Protein AF-A0A2M9CZV0-F1 (afdb_monomer_lite)

Radius of gyration: 29.6 Å; chains: 1; bounding box: 94×67×72 Å

Structure (mmCIF, N/CA/C/O backbone):
data_AF-A0A2M9CZV0-F1
#
_entry.id   AF-A0A2M9CZV0-F1
#
loop_
_atom_site.group_PDB
_atom_site.id
_atom_site.type_symbol
_atom_site.label_atom_id
_atom_site.label_alt_id
_atom_site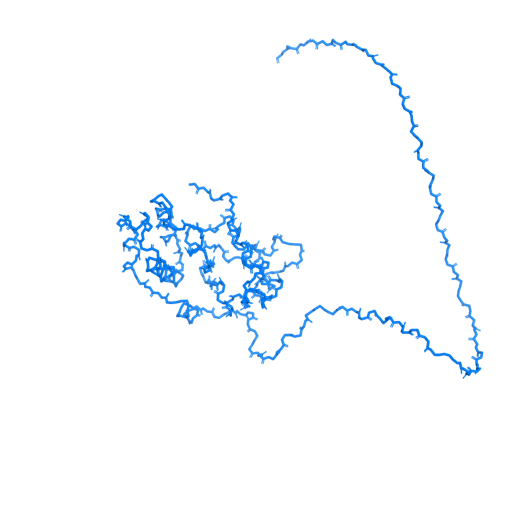.label_comp_id
_atom_site.label_asym_id
_atom_site.label_entity_id
_atom_site.label_seq_id
_atom_site.pdbx_PDB_ins_code
_atom_site.Cartn_x
_atom_site.Cartn_y
_atom_site.Cartn_z
_atom_site.occupancy
_atom_site.B_iso_or_equiv
_atom_site.auth_seq_id
_atom_site.auth_comp_id
_atom_site.auth_asym_id
_atom_site.auth_atom_id
_atom_site.pdbx_PDB_model_num
ATOM 1 N N . MET A 1 1 ? -18.084 5.944 0.132 1.00 51.25 1 MET A N 1
ATOM 2 C CA . MET A 1 1 ? -17.332 7.139 -0.294 1.00 51.25 1 MET A CA 1
ATOM 3 C C . MET A 1 1 ? -16.121 6.666 -1.063 1.00 51.25 1 MET A C 1
ATOM 5 O O . MET A 1 1 ? -15.389 5.842 -0.527 1.00 51.25 1 MET A O 1
ATOM 9 N N . ALA A 1 2 ? -15.974 7.113 -2.308 1.00 61.25 2 ALA A N 1
ATOM 10 C CA . ALA A 1 2 ? -14.747 6.910 -3.065 1.00 61.25 2 ALA A CA 1
ATOM 11 C C . ALA A 1 2 ? -13.692 7.908 -2.562 1.00 61.25 2 ALA A C 1
ATOM 13 O O . ALA A 1 2 ? -14.031 9.030 -2.184 1.00 61.25 2 ALA A O 1
ATOM 14 N N . ARG A 1 3 ? -12.438 7.469 -2.481 1.00 77.00 3 ARG A N 1
ATOM 15 C CA . ARG A 1 3 ? -11.281 8.318 -2.183 1.00 77.00 3 ARG A CA 1
ATOM 16 C C . ARG A 1 3 ? -11.008 9.177 -3.421 1.00 77.00 3 ARG A C 1
ATOM 18 O O . ARG A 1 3 ? -10.841 8.618 -4.494 1.00 77.00 3 ARG A O 1
ATOM 25 N N . ASP A 1 4 ? -10.990 10.498 -3.260 1.00 84.81 4 ASP A N 1
ATOM 26 C CA . ASP A 1 4 ? -10.810 11.453 -4.372 1.00 84.81 4 ASP A CA 1
ATOM 27 C C . ASP A 1 4 ? -9.356 11.939 -4.520 1.00 84.81 4 ASP A C 1
ATOM 29 O O . ASP A 1 4 ? -8.915 12.330 -5.591 1.00 84.81 4 ASP A O 1
ATOM 33 N N . HIS A 1 5 ? -8.572 11.879 -3.441 1.00 87.06 5 HIS A N 1
ATOM 34 C CA . HIS A 1 5 ? -7.161 12.260 -3.445 1.00 87.06 5 HIS A CA 1
ATOM 35 C C . HIS A 1 5 ? -6.317 11.280 -2.634 1.00 87.06 5 HIS A C 1
ATOM 37 O O . HIS A 1 5 ? -6.789 10.663 -1.674 1.00 87.06 5 HIS A O 1
ATOM 43 N N . ALA A 1 6 ? -5.040 11.184 -2.997 1.00 87.69 6 ALA A N 1
ATOM 44 C CA . ALA A 1 6 ? -4.034 10.499 -2.204 1.00 87.69 6 ALA A CA 1
ATOM 45 C C . ALA A 1 6 ? -3.334 11.459 -1.243 1.00 87.69 6 ALA A C 1
ATOM 47 O O . ALA A 1 6 ? -3.057 12.609 -1.581 1.00 87.69 6 ALA A O 1
ATOM 48 N N . ARG A 1 7 ? -3.027 10.980 -0.035 1.00 87.56 7 ARG A N 1
ATOM 49 C CA . ARG A 1 7 ? -2.207 11.720 0.926 1.00 87.56 7 ARG A CA 1
ATOM 50 C C . ARG A 1 7 ? -0.746 11.355 0.722 1.00 87.56 7 ARG A C 1
ATOM 52 O O . ARG A 1 7 ? -0.333 10.253 1.065 1.00 87.56 7 ARG A O 1
ATOM 59 N N . ILE A 1 8 ? 0.026 12.297 0.195 1.00 88.94 8 ILE A N 1
ATOM 60 C CA . ILE A 1 8 ? 1.482 12.183 0.088 1.00 88.94 8 ILE A CA 1
ATOM 61 C C . ILE A 1 8 ? 2.082 13.031 1.202 1.00 88.94 8 ILE A C 1
ATOM 63 O O . ILE A 1 8 ? 1.746 14.208 1.345 1.00 88.94 8 ILE A O 1
ATOM 67 N N . ARG A 1 9 ? 2.930 12.425 2.032 1.00 88.19 9 ARG A N 1
ATOM 68 C CA . ARG A 1 9 ? 3.612 13.163 3.093 1.00 88.19 9 ARG A CA 1
ATOM 69 C C . ARG A 1 9 ? 4.796 13.924 2.508 1.00 88.19 9 ARG A C 1
ATOM 71 O O . ARG A 1 9 ? 5.494 13.411 1.643 1.00 88.19 9 ARG A O 1
ATOM 78 N N . LEU A 1 10 ? 5.030 15.134 3.007 1.00 91.44 10 LEU A N 1
ATOM 79 C CA . LEU A 1 10 ? 6.130 15.983 2.542 1.00 91.44 10 LEU A CA 1
ATOM 80 C C . LEU A 1 10 ? 7.503 15.469 2.992 1.00 91.44 10 LEU A C 1
ATOM 82 O O . LEU A 1 10 ? 8.494 15.712 2.313 1.00 91.44 10 LEU A O 1
ATOM 86 N N . ASP A 1 11 ? 7.555 14.743 4.109 1.00 91.44 11 ASP A N 1
ATOM 87 C CA . ASP A 1 11 ? 8.789 14.182 4.666 1.00 91.44 11 ASP A CA 1
ATOM 88 C C . ASP A 1 11 ? 9.318 12.971 3.892 1.00 91.44 11 ASP A C 1
ATOM 90 O O . ASP A 1 11 ? 10.440 12.544 4.146 1.00 91.44 11 ASP A O 1
ATOM 94 N N . ILE A 1 12 ? 8.570 12.463 2.905 1.00 92.31 12 ILE A N 1
ATOM 95 C CA . ILE A 1 12 ? 9.049 11.389 2.028 1.00 92.31 12 ILE A CA 1
ATOM 96 C C . ILE A 1 12 ? 10.344 11.787 1.305 1.00 92.31 12 ILE A C 1
ATOM 98 O O . ILE A 1 12 ? 11.221 10.965 1.096 1.00 92.31 12 ILE A O 1
ATOM 102 N N . TRP A 1 13 ? 10.520 13.075 0.997 1.00 94.31 13 TRP A N 1
ATOM 103 C CA . TRP A 1 13 ? 11.716 13.590 0.324 1.00 94.31 13 TRP A CA 1
ATOM 104 C C . TRP A 1 13 ? 12.946 13.691 1.231 1.00 94.31 13 TRP A C 1
ATOM 106 O O . TRP A 1 13 ? 14.047 13.944 0.745 1.00 94.31 13 TRP A O 1
ATOM 116 N N . THR A 1 14 ? 12.760 13.517 2.537 1.00 95.12 14 THR A N 1
ATOM 117 C CA . THR A 1 14 ? 13.829 13.500 3.544 1.00 95.12 14 THR A CA 1
ATOM 118 C C . THR A 1 14 ? 14.062 12.110 4.131 1.00 95.12 14 THR A C 1
ATOM 120 O O . THR A 1 14 ? 14.943 11.962 4.968 1.00 95.12 14 THR A O 1
ATOM 123 N N . ASP A 1 15 ? 13.278 11.118 3.715 1.00 92.94 15 ASP A N 1
ATOM 124 C CA . ASP A 1 15 ? 13.408 9.724 4.129 1.00 92.94 15 ASP A CA 1
ATOM 125 C C . ASP A 1 15 ? 14.574 9.067 3.373 1.00 92.94 15 ASP A C 1
ATOM 127 O O . ASP A 1 15 ? 14.657 9.165 2.146 1.00 92.94 15 ASP A O 1
ATOM 131 N N . ASP A 1 16 ? 15.514 8.465 4.104 1.00 95.12 16 ASP A N 1
ATOM 132 C CA . ASP A 1 16 ? 16.731 7.909 3.505 1.00 95.12 16 ASP A CA 1
ATOM 133 C C . ASP A 1 16 ? 16.426 6.660 2.663 1.00 95.12 16 ASP A C 1
ATOM 135 O O . ASP A 1 16 ? 16.890 6.590 1.524 1.00 95.12 16 ASP A O 1
ATOM 139 N N . ASP A 1 17 ? 15.551 5.761 3.137 1.00 94.12 17 ASP A N 1
ATOM 140 C CA . ASP A 1 17 ? 15.128 4.568 2.385 1.00 94.12 17 ASP A CA 1
ATOM 141 C C . ASP A 1 17 ? 14.459 4.972 1.054 1.00 94.12 17 ASP A C 1
ATOM 143 O O . ASP A 1 17 ? 14.656 4.338 0.018 1.00 94.12 17 ASP A O 1
ATOM 147 N N . TRP A 1 18 ? 13.678 6.060 1.049 1.00 95.19 18 TRP A N 1
ATOM 148 C CA . TRP A 1 18 ? 13.061 6.601 -0.167 1.00 95.19 18 TRP A CA 1
ATOM 149 C C . TRP A 1 18 ? 14.085 7.161 -1.157 1.00 95.19 18 TRP A C 1
ATOM 151 O O . TRP A 1 18 ? 13.960 6.982 -2.373 1.00 95.19 18 TRP A O 1
ATOM 161 N N . ARG A 1 19 ? 15.088 7.882 -0.649 1.00 96.31 19 ARG A N 1
ATOM 162 C CA . ARG A 1 19 ? 16.112 8.544 -1.469 1.00 96.31 19 ARG A CA 1
ATOM 163 C C . ARG A 1 19 ? 17.081 7.560 -2.117 1.00 96.31 19 ARG A C 1
ATOM 165 O O . ARG A 1 19 ? 17.721 7.930 -3.098 1.00 96.31 19 ARG A O 1
ATOM 172 N N . GLU A 1 20 ? 17.168 6.340 -1.597 1.00 96.31 20 GLU A N 1
ATOM 173 C CA . GLU A 1 20 ? 17.935 5.244 -2.193 1.00 96.31 20 GLU A CA 1
ATOM 174 C C . GLU A 1 20 ? 17.238 4.600 -3.404 1.00 96.31 20 GLU A C 1
ATOM 176 O O . GLU A 1 20 ? 17.903 3.973 -4.229 1.00 96.31 20 GLU A O 1
ATOM 181 N N . LEU A 1 21 ? 15.921 4.780 -3.558 1.00 97.19 21 LEU A N 1
ATOM 182 C CA . LEU A 1 21 ? 15.164 4.233 -4.687 1.00 97.19 21 LEU A CA 1
ATOM 183 C C . LEU A 1 21 ? 15.511 4.922 -6.012 1.00 97.19 21 LEU A C 1
ATOM 185 O O . LEU A 1 21 ? 15.679 6.145 -6.079 1.00 97.19 21 LEU A O 1
ATOM 189 N N . SER A 1 22 ? 15.492 4.153 -7.106 1.00 97.62 22 SER A N 1
ATOM 190 C CA . SER A 1 22 ? 15.521 4.734 -8.448 1.00 97.62 22 SER A CA 1
ATOM 191 C C . SER A 1 22 ? 14.272 5.580 -8.725 1.00 97.62 22 SER A C 1
ATOM 193 O O . SER A 1 22 ? 13.202 5.387 -8.140 1.00 97.62 22 SER A O 1
ATOM 195 N N . SER A 1 23 ? 14.366 6.500 -9.689 1.00 97.56 23 SER A N 1
ATOM 196 C CA . SER A 1 23 ? 13.216 7.306 -10.121 1.00 97.56 23 SER A CA 1
ATOM 197 C C . SER A 1 23 ? 12.042 6.451 -10.616 1.00 97.56 23 SER A C 1
ATOM 199 O O . SER A 1 23 ? 10.890 6.819 -10.394 1.00 97.56 23 SER A O 1
ATOM 201 N N . GLY A 1 24 ? 12.315 5.298 -11.238 1.00 97.75 24 GLY A N 1
ATOM 202 C CA . GLY A 1 24 ? 11.296 4.343 -11.682 1.00 97.75 24 GLY A CA 1
ATOM 203 C C . GLY A 1 24 ? 10.554 3.686 -10.516 1.00 97.75 24 GLY A C 1
ATOM 204 O O . GLY A 1 24 ? 9.322 3.636 -10.516 1.00 97.75 24 GLY A O 1
ATOM 205 N N . ALA A 1 25 ? 11.283 3.264 -9.479 1.00 98.00 25 ALA A N 1
ATOM 206 C CA . ALA A 1 25 ? 10.697 2.741 -8.245 1.00 98.00 25 ALA A CA 1
ATOM 207 C C . ALA A 1 25 ? 9.879 3.810 -7.503 1.00 98.00 25 ALA A C 1
ATOM 209 O O . ALA A 1 25 ? 8.726 3.566 -7.135 1.00 98.00 25 ALA A O 1
ATOM 210 N N . GLN A 1 26 ? 10.411 5.029 -7.363 1.00 97.75 26 GLN A N 1
ATOM 211 C CA . GLN A 1 26 ? 9.675 6.151 -6.772 1.00 97.75 26 GLN A CA 1
ATOM 212 C C . GLN A 1 26 ? 8.385 6.462 -7.547 1.00 97.75 26 GLN A C 1
ATOM 214 O O . GLN A 1 26 ? 7.318 6.628 -6.946 1.00 97.75 26 GLN A O 1
ATOM 219 N N . TRP A 1 27 ? 8.455 6.497 -8.883 1.00 97.50 27 TRP A N 1
ATOM 220 C CA . TRP A 1 27 ? 7.286 6.682 -9.742 1.00 97.50 27 TRP A CA 1
ATOM 221 C C . TRP A 1 27 ? 6.243 5.588 -9.506 1.00 97.50 27 TRP A C 1
ATOM 223 O O . TRP A 1 27 ? 5.077 5.907 -9.263 1.00 97.50 27 TRP A O 1
ATOM 233 N N . LEU A 1 28 ? 6.655 4.316 -9.519 1.00 98.06 28 LEU A N 1
ATOM 234 C CA . LEU A 1 28 ? 5.749 3.184 -9.340 1.00 98.06 28 LEU A CA 1
ATOM 235 C C . LEU A 1 28 ? 5.043 3.259 -7.983 1.00 98.06 28 LEU A C 1
ATOM 237 O O . LEU A 1 28 ? 3.822 3.124 -7.914 1.00 98.06 28 LEU A O 1
ATOM 241 N N . TYR A 1 29 ? 5.777 3.549 -6.911 1.00 96.88 29 TYR A N 1
ATOM 242 C CA . TYR A 1 29 ? 5.185 3.712 -5.588 1.00 96.88 29 TYR A CA 1
ATOM 243 C C . TYR A 1 29 ? 4.144 4.840 -5.550 1.00 96.88 29 TYR A C 1
ATOM 245 O O . TYR A 1 29 ? 3.024 4.634 -5.073 1.00 96.88 29 TYR A O 1
ATOM 253 N N . MET A 1 30 ? 4.469 6.020 -6.091 1.00 95.69 30 MET A N 1
ATOM 254 C CA . MET A 1 30 ? 3.527 7.148 -6.145 1.00 95.69 30 MET A CA 1
ATOM 255 C C . MET A 1 30 ? 2.292 6.815 -6.983 1.00 95.69 30 MET A C 1
ATOM 257 O O . MET A 1 30 ? 1.162 7.150 -6.609 1.00 95.69 30 MET A O 1
ATOM 261 N N . ARG A 1 31 ? 2.495 6.112 -8.098 1.00 96.12 31 ARG A N 1
ATOM 262 C CA . ARG A 1 31 ? 1.439 5.646 -8.992 1.00 96.12 31 ARG A CA 1
ATOM 263 C C . ARG A 1 31 ? 0.507 4.653 -8.296 1.00 96.12 31 ARG A C 1
ATOM 265 O O . ARG A 1 31 ? -0.700 4.757 -8.492 1.00 96.12 31 ARG A O 1
ATOM 272 N N . LEU A 1 32 ? 1.018 3.736 -7.473 1.00 95.81 32 LEU A N 1
ATOM 273 C CA . LEU A 1 32 ? 0.201 2.806 -6.679 1.00 95.81 32 LEU A CA 1
ATOM 274 C C . LEU A 1 32 ? -0.552 3.529 -5.556 1.00 95.81 32 LEU A C 1
ATOM 276 O O . LEU A 1 32 ? -1.753 3.339 -5.376 1.00 95.81 32 LEU A O 1
ATOM 280 N N . LEU A 1 33 ? 0.120 4.422 -4.827 1.00 92.44 33 LEU A N 1
ATOM 281 C CA . LEU A 1 33 ? -0.487 5.179 -3.728 1.00 92.44 33 LEU A CA 1
ATOM 282 C C . LEU A 1 33 ? -1.662 6.063 -4.191 1.00 92.44 33 LEU A C 1
ATOM 284 O O . LEU A 1 33 ? -2.602 6.312 -3.427 1.00 92.44 33 LEU A O 1
ATOM 288 N N . SER A 1 34 ? -1.603 6.541 -5.435 1.00 92.19 34 SER A N 1
ATOM 289 C CA . SER A 1 34 ? -2.625 7.380 -6.070 1.00 92.19 34 SER A CA 1
ATOM 290 C C . SER A 1 34 ? -3.587 6.635 -6.999 1.00 92.19 34 SER A C 1
ATOM 292 O O . SER A 1 34 ? -4.472 7.268 -7.572 1.00 92.19 34 SER A O 1
ATOM 294 N N . ASP A 1 35 ? -3.474 5.310 -7.120 1.00 92.25 35 ASP A N 1
ATOM 295 C CA . ASP A 1 35 ? -4.391 4.525 -7.946 1.00 92.25 35 ASP A CA 1
ATOM 296 C C . ASP A 1 35 ? -5.822 4.539 -7.374 1.00 92.25 35 ASP A C 1
ATOM 298 O O . ASP A 1 35 ? -6.036 4.432 -6.164 1.00 92.25 35 ASP A O 1
ATOM 302 N N . GLY A 1 36 ? -6.822 4.646 -8.253 1.00 90.88 36 GLY A N 1
ATOM 303 C CA . GLY A 1 36 ? -8.238 4.647 -7.868 1.00 90.88 36 GLY A CA 1
ATOM 304 C C . GLY A 1 36 ? -8.749 3.308 -7.316 1.00 90.88 36 GLY A C 1
ATOM 305 O O . GLY A 1 36 ? -9.806 3.270 -6.688 1.00 90.88 36 GLY A O 1
ATOM 306 N N . THR A 1 37 ? -8.014 2.217 -7.531 1.00 92.38 37 THR A N 1
ATOM 307 C CA . THR A 1 37 ? -8.287 0.880 -6.982 1.00 92.38 37 THR A CA 1
ATOM 308 C C . THR A 1 37 ? -7.741 0.711 -5.565 1.00 92.38 37 THR A C 1
ATOM 310 O O . THR A 1 37 ? -8.174 -0.200 -4.860 1.00 92.38 37 THR A O 1
ATOM 313 N N . THR A 1 38 ? -6.856 1.605 -5.102 1.00 93.50 38 THR A N 1
ATOM 314 C CA . THR A 1 38 ? -6.258 1.524 -3.765 1.00 93.50 38 THR A CA 1
ATOM 315 C C . THR A 1 38 ? -7.325 1.660 -2.685 1.00 93.50 38 THR A C 1
ATOM 317 O O . THR A 1 38 ? -7.916 2.719 -2.451 1.00 93.50 38 THR A O 1
ATOM 320 N N . SER A 1 39 ? -7.572 0.547 -2.005 1.00 93.75 39 SER A N 1
ATOM 321 C CA . SER A 1 39 ? -8.606 0.414 -0.990 1.00 93.75 39 SER A CA 1
ATOM 322 C C . SER A 1 39 ? -8.206 1.050 0.346 1.00 93.75 39 SER A C 1
ATOM 324 O O . SER A 1 39 ? -7.041 1.335 0.612 1.00 93.75 39 SER A O 1
ATOM 326 N N . PHE A 1 40 ? -9.168 1.187 1.264 1.00 92.31 40 PHE A N 1
ATOM 327 C CA . PHE A 1 40 ? -8.903 1.634 2.642 1.00 92.31 40 PHE A CA 1
ATOM 328 C C . PHE A 1 40 ? -8.026 0.670 3.460 1.00 92.31 40 PHE A C 1
ATOM 330 O O . PHE A 1 40 ? -7.633 1.015 4.573 1.00 92.31 40 PHE A O 1
ATOM 337 N N . ALA A 1 41 ? -7.729 -0.522 2.936 1.00 94.06 41 ALA A N 1
ATOM 338 C CA . ALA A 1 41 ? -6.762 -1.450 3.514 1.00 94.06 41 ALA A CA 1
ATOM 339 C C . ALA A 1 41 ? -5.344 -1.277 2.935 1.00 94.06 41 ALA A C 1
ATOM 341 O O . ALA A 1 41 ? -4.450 -2.028 3.312 1.00 94.06 41 ALA A O 1
ATOM 342 N N . GLY A 1 42 ? -5.128 -0.308 2.037 1.00 94.31 42 GLY A N 1
ATOM 343 C CA . GLY A 1 42 ? -3.838 -0.090 1.381 1.00 94.31 42 GLY A CA 1
ATOM 344 C C . GLY A 1 42 ? -3.489 -1.148 0.340 1.00 94.31 42 GLY A C 1
ATOM 345 O O . GLY A 1 42 ? -2.315 -1.324 0.038 1.00 94.31 42 GLY A O 1
ATOM 346 N N . VAL A 1 43 ? -4.493 -1.862 -0.177 1.00 96.62 43 VAL A N 1
ATOM 347 C CA . VAL A 1 43 ? -4.339 -2.874 -1.230 1.00 96.62 43 VAL A CA 1
ATOM 348 C C . VAL A 1 43 ? -4.941 -2.353 -2.530 1.00 96.62 43 VAL A C 1
ATOM 350 O O . VAL A 1 43 ? -6.050 -1.812 -2.492 1.00 96.62 43 VAL A O 1
ATOM 353 N N . ALA A 1 44 ? -4.213 -2.512 -3.633 1.00 95.88 44 ALA A N 1
ATOM 354 C CA . ALA A 1 44 ? -4.571 -2.089 -4.987 1.00 95.88 44 ALA A CA 1
ATOM 355 C C . ALA A 1 44 ? -4.432 -3.248 -5.991 1.00 95.88 44 ALA A C 1
ATOM 357 O O . ALA A 1 44 ? -3.841 -4.279 -5.663 1.00 95.88 44 ALA A O 1
ATOM 358 N N . ASP A 1 45 ? -4.926 -3.058 -7.216 1.00 97.06 45 ASP A N 1
ATOM 359 C CA . ASP A 1 45 ? -4.768 -4.031 -8.304 1.00 97.06 45 ASP A CA 1
ATOM 360 C C . ASP A 1 45 ? -3.293 -4.117 -8.759 1.00 97.06 45 ASP A C 1
ATOM 362 O O . ASP A 1 45 ? -2.694 -3.115 -9.162 1.00 97.06 45 ASP A O 1
ATOM 366 N N . TRP A 1 46 ? -2.718 -5.323 -8.796 1.00 97.94 46 TRP A N 1
ATOM 367 C CA . TRP A 1 46 ? -1.409 -5.593 -9.400 1.00 97.94 46 TRP A CA 1
ATOM 368 C C . TRP A 1 46 ? -1.558 -6.059 -10.846 1.00 97.94 46 TRP A C 1
ATOM 370 O O . TRP A 1 46 ? -1.594 -7.249 -11.151 1.00 97.94 46 TRP A O 1
ATOM 380 N N . ARG A 1 47 ? -1.644 -5.093 -11.765 1.00 97.56 47 ARG A N 1
ATOM 381 C CA . ARG A 1 47 ? -1.733 -5.353 -13.211 1.00 97.56 47 ARG A CA 1
ATOM 382 C C . ARG A 1 47 ? -0.635 -4.601 -13.956 1.00 97.56 47 ARG A C 1
ATOM 384 O O . ARG A 1 47 ? -0.912 -3.518 -14.474 1.00 97.56 47 ARG A O 1
ATOM 391 N N . PRO A 1 48 ? 0.594 -5.148 -14.048 1.00 97.88 48 PRO A N 1
ATOM 392 C CA . PRO A 1 48 ? 1.757 -4.438 -14.584 1.00 97.88 48 PRO A CA 1
ATOM 393 C C . PRO A 1 48 ? 1.529 -3.788 -15.951 1.00 97.88 48 PRO A C 1
ATOM 395 O O . PRO A 1 48 ? 1.872 -2.627 -16.140 1.00 97.88 48 PRO A O 1
ATOM 398 N N . ALA A 1 49 ? 0.862 -4.477 -16.881 1.00 97.75 49 ALA A N 1
ATOM 399 C CA . ALA A 1 49 ? 0.532 -3.913 -18.193 1.00 97.75 49 ALA A CA 1
ATOM 400 C C . ALA A 1 49 ? -0.417 -2.701 -18.109 1.00 97.75 49 ALA A C 1
ATOM 402 O O . ALA A 1 49 ? -0.241 -1.718 -18.823 1.00 97.75 49 ALA A O 1
ATOM 403 N N . ARG A 1 50 ? -1.408 -2.742 -17.210 1.00 97.44 50 ARG A N 1
ATOM 404 C CA . ARG A 1 50 ? -2.345 -1.630 -16.983 1.00 97.44 50 ARG A CA 1
ATOM 405 C C . ARG A 1 50 ? -1.676 -0.465 -16.252 1.00 97.44 50 ARG A C 1
ATOM 407 O O . ARG A 1 50 ? -2.010 0.683 -16.522 1.00 97.44 50 ARG A O 1
ATOM 414 N N . ILE A 1 51 ? -0.755 -0.756 -15.335 1.00 98.06 51 ILE A N 1
ATOM 415 C CA . ILE A 1 51 ? 0.045 0.256 -14.634 1.00 98.06 51 ILE A CA 1
ATOM 416 C C . ILE A 1 51 ? 0.951 0.977 -15.638 1.00 98.06 51 ILE A C 1
ATOM 418 O O . ILE A 1 51 ? 0.954 2.205 -15.675 1.00 98.06 51 ILE A O 1
ATOM 422 N N . ALA A 1 52 ? 1.651 0.221 -16.486 1.00 97.88 52 ALA A N 1
ATOM 423 C CA . ALA A 1 52 ? 2.540 0.743 -17.521 1.00 97.88 52 ALA A CA 1
ATOM 424 C C . A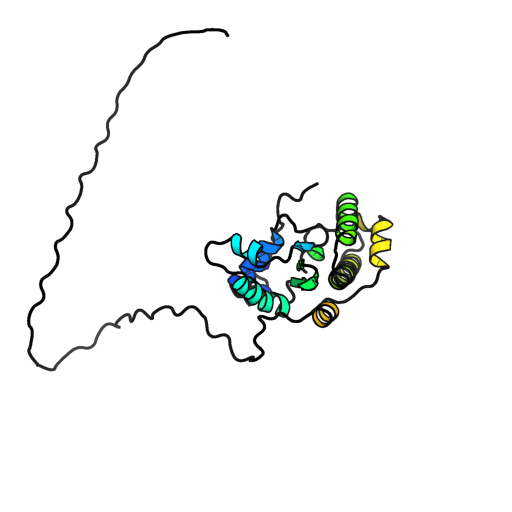LA A 1 52 ? 1.808 1.628 -18.542 1.00 97.88 52 ALA A C 1
ATOM 426 O O . ALA A 1 52 ? 2.323 2.666 -18.932 1.00 97.88 52 ALA A O 1
ATOM 427 N N . ALA A 1 53 ? 0.558 1.294 -18.885 1.00 96.94 53 ALA A N 1
ATOM 428 C CA . ALA A 1 53 ? -0.276 2.092 -19.790 1.00 96.94 53 ALA A CA 1
ATOM 429 C C . ALA A 1 53 ? -0.586 3.523 -19.291 1.00 96.94 53 ALA A C 1
ATOM 431 O O . ALA A 1 53 ? -1.192 4.307 -20.019 1.00 96.94 53 ALA A O 1
ATOM 432 N N . ALA A 1 54 ? -0.202 3.876 -18.057 1.00 94.56 54 ALA A N 1
ATOM 433 C CA . ALA A 1 54 ? -0.254 5.248 -17.556 1.00 94.56 54 ALA A CA 1
ATOM 434 C C . ALA A 1 54 ? 0.915 6.126 -18.047 1.00 94.56 54 ALA A C 1
ATOM 436 O O . ALA A 1 54 ? 0.918 7.326 -17.769 1.00 94.56 54 ALA A O 1
ATOM 437 N N . THR A 1 55 ? 1.896 5.558 -18.755 1.00 96.44 55 THR A N 1
ATOM 438 C CA . THR A 1 55 ? 2.987 6.299 -19.398 1.00 96.44 55 THR A CA 1
ATOM 439 C C . THR A 1 55 ? 3.116 5.908 -20.870 1.00 96.44 55 THR A C 1
ATOM 441 O O . THR A 1 55 ? 2.511 4.943 -21.336 1.00 96.44 55 THR A O 1
ATOM 444 N N . ALA A 1 56 ? 3.863 6.707 -21.632 1.00 96.69 56 ALA A N 1
ATOM 445 C CA . ALA A 1 56 ? 4.045 6.489 -23.067 1.00 96.69 56 ALA A CA 1
ATOM 446 C C . ALA A 1 56 ? 5.133 5.451 -23.395 1.00 96.69 56 ALA A C 1
ATOM 448 O O . ALA A 1 56 ? 5.208 4.975 -24.524 1.00 96.69 56 ALA A O 1
ATOM 449 N N . ASP A 1 57 ? 5.997 5.149 -22.432 1.00 95.94 57 ASP A N 1
ATOM 450 C CA . ASP A 1 57 ? 7.301 4.519 -22.630 1.00 95.94 57 ASP A CA 1
ATOM 451 C C . ASP A 1 57 ? 7.518 3.261 -21.784 1.00 95.94 57 ASP A C 1
ATOM 453 O O . ASP A 1 57 ? 8.346 2.426 -22.147 1.00 95.94 57 ASP A O 1
ATOM 457 N N . LEU A 1 58 ? 6.781 3.099 -20.681 1.00 97.50 58 LEU A N 1
ATOM 458 C CA . LEU A 1 58 ? 6.958 1.958 -19.796 1.00 97.50 58 LEU A CA 1
ATOM 459 C C . LEU A 1 58 ? 6.233 0.726 -20.326 1.00 97.50 58 LEU A C 1
ATOM 461 O O . LEU A 1 58 ? 5.139 0.779 -20.891 1.00 97.50 58 LEU A O 1
ATOM 465 N N . THR A 1 59 ? 6.837 -0.424 -20.061 1.00 97.88 59 THR A N 1
ATOM 466 C CA . THR A 1 59 ? 6.268 -1.741 -20.316 1.00 97.88 59 THR A CA 1
ATOM 467 C C . THR A 1 59 ? 5.914 -2.444 -19.007 1.00 97.88 59 THR A C 1
ATOM 469 O O . THR A 1 59 ? 6.350 -2.066 -17.918 1.00 97.88 59 THR A O 1
ATOM 472 N N . ALA A 1 60 ? 5.154 -3.539 -19.099 1.00 97.44 60 ALA A N 1
ATOM 473 C CA . ALA A 1 60 ? 4.892 -4.410 -17.949 1.00 97.44 60 ALA A CA 1
ATOM 474 C C . ALA A 1 60 ? 6.189 -4.932 -17.299 1.00 97.44 60 ALA A C 1
ATOM 476 O O . ALA A 1 60 ? 6.242 -5.115 -16.084 1.00 97.44 60 ALA A O 1
ATOM 477 N N . ARG A 1 61 ? 7.239 -5.146 -18.105 1.00 96.69 61 ARG A N 1
ATOM 478 C CA . ARG A 1 61 ? 8.554 -5.573 -17.622 1.00 96.69 61 ARG A CA 1
ATOM 479 C C . ARG A 1 61 ? 9.220 -4.484 -16.785 1.00 96.69 61 ARG A C 1
ATOM 481 O O . ARG A 1 61 ? 9.816 -4.817 -15.768 1.00 96.69 61 ARG A O 1
ATOM 488 N N . ASP A 1 62 ? 9.101 -3.220 -17.182 1.00 97.06 62 ASP A N 1
ATOM 489 C CA . ASP A 1 62 ? 9.667 -2.101 -16.420 1.00 97.06 62 ASP A CA 1
ATOM 490 C C . ASP A 1 62 ? 8.979 -1.962 -15.062 1.00 97.06 62 ASP A C 1
ATOM 492 O O . ASP A 1 62 ? 9.653 -1.835 -14.046 1.00 97.06 62 ASP A O 1
ATOM 496 N N . VAL A 1 63 ? 7.649 -2.110 -15.018 1.00 98.12 63 VAL A N 1
ATOM 497 C CA . VAL A 1 63 ? 6.892 -2.128 -13.755 1.00 98.12 63 VAL A CA 1
ATOM 498 C C . VAL A 1 63 ? 7.371 -3.250 -12.834 1.00 98.12 63 VAL A C 1
ATOM 500 O O . VAL A 1 63 ? 7.630 -3.003 -11.660 1.00 98.12 63 VAL A O 1
ATOM 503 N N . GLU A 1 64 ? 7.530 -4.471 -13.349 1.00 97.69 64 GLU A N 1
ATOM 504 C CA . GLU A 1 64 ? 8.040 -5.593 -12.550 1.00 97.69 64 GLU A CA 1
ATOM 505 C C . GLU A 1 64 ? 9.501 -5.396 -12.124 1.00 97.69 64 GLU A C 1
ATOM 507 O O . GLU A 1 64 ? 9.877 -5.828 -11.040 1.00 97.69 64 GLU A O 1
ATOM 512 N N . MET A 1 65 ? 10.327 -4.725 -12.930 1.00 96.56 65 MET A N 1
ATOM 513 C CA . MET A 1 65 ? 11.706 -4.388 -12.569 1.00 96.56 65 MET A CA 1
ATOM 514 C C . MET A 1 65 ? 11.753 -3.358 -11.433 1.00 96.56 65 MET A C 1
ATOM 516 O O . MET A 1 65 ? 12.432 -3.588 -10.436 1.00 96.56 65 MET A O 1
ATOM 520 N N . TYR A 1 66 ? 10.971 -2.281 -11.526 1.00 97.62 66 TYR A N 1
ATOM 521 C CA . TYR A 1 66 ? 10.848 -1.279 -10.461 1.00 97.62 66 TYR A CA 1
ATOM 522 C C . TYR A 1 66 ? 10.248 -1.864 -9.177 1.00 97.62 66 TYR A C 1
ATOM 524 O O . TYR A 1 66 ? 10.590 -1.432 -8.077 1.00 97.62 66 TYR A O 1
ATOM 532 N N . ALA A 1 67 ? 9.377 -2.871 -9.302 1.00 97.56 67 ALA A N 1
ATOM 533 C CA . ALA A 1 67 ? 8.811 -3.577 -8.159 1.00 97.56 67 ALA A CA 1
ATOM 534 C C . ALA A 1 67 ? 9.883 -4.277 -7.316 1.00 97.56 67 ALA A C 1
ATOM 536 O O . ALA A 1 67 ? 9.747 -4.286 -6.099 1.00 97.56 67 ALA A O 1
ATOM 537 N N . VAL A 1 68 ? 10.957 -4.800 -7.928 1.00 96.44 68 VAL A N 1
ATOM 538 C CA . VAL A 1 68 ? 12.050 -5.470 -7.195 1.00 96.44 68 VAL A CA 1
ATOM 539 C C . VAL A 1 68 ? 12.652 -4.535 -6.146 1.00 96.44 68 VAL A C 1
ATOM 541 O O . VAL A 1 68 ? 12.762 -4.919 -4.986 1.00 96.44 68 VAL A O 1
ATOM 544 N N . GLU A 1 69 ? 12.976 -3.297 -6.527 1.00 96.00 69 GLU A N 1
ATOM 545 C CA . GLU A 1 69 ? 13.545 -2.305 -5.603 1.00 96.00 69 GLU A CA 1
ATOM 546 C C . GLU A 1 69 ? 12.567 -1.950 -4.475 1.00 96.00 69 GLU A C 1
ATOM 548 O O . GLU A 1 69 ? 12.957 -1.844 -3.313 1.00 96.00 69 GLU A O 1
ATOM 553 N N . LEU A 1 70 ? 11.276 -1.809 -4.793 1.00 96.88 70 LEU A N 1
ATOM 554 C CA . LEU A 1 70 ? 10.250 -1.508 -3.793 1.00 96.88 70 LEU A CA 1
ATOM 555 C C . LEU A 1 70 ? 9.963 -2.688 -2.852 1.00 96.88 70 LEU A C 1
ATOM 557 O O . LEU A 1 70 ? 9.629 -2.459 -1.688 1.00 96.88 70 LEU A O 1
ATOM 561 N N . GLU A 1 71 ? 10.065 -3.927 -3.335 1.00 95.88 71 GLU A N 1
ATOM 562 C CA . GLU A 1 71 ? 9.974 -5.147 -2.525 1.00 95.88 71 GLU A CA 1
ATOM 563 C C . GLU A 1 71 ? 11.170 -5.227 -1.560 1.00 95.88 71 GLU A C 1
ATOM 565 O O . GLU A 1 71 ? 10.975 -5.411 -0.357 1.00 95.88 71 GLU A O 1
ATOM 570 N N . ASP A 1 72 ? 12.390 -5.000 -2.060 1.00 93.69 72 ASP A N 1
ATOM 571 C CA . ASP A 1 72 ? 13.629 -5.026 -1.270 1.00 93.69 72 ASP A CA 1
ATOM 572 C C . ASP A 1 72 ? 13.653 -3.910 -0.205 1.00 93.69 72 ASP A C 1
ATOM 574 O O . ASP A 1 72 ? 13.989 -4.155 0.957 1.00 93.69 72 ASP A O 1
ATOM 578 N N . GLY A 1 73 ? 13.198 -2.705 -0.568 1.00 93.81 73 GLY A N 1
ATOM 579 C CA . GLY A 1 73 ? 13.006 -1.567 0.340 1.00 93.81 73 GLY A CA 1
ATOM 580 C C . GLY A 1 73 ? 11.753 -1.661 1.223 1.00 93.81 73 GLY A C 1
ATOM 581 O O . GLY A 1 73 ? 11.467 -0.754 2.003 1.00 93.81 73 GLY A O 1
ATOM 582 N N . ARG A 1 74 ? 10.979 -2.753 1.132 1.00 94.12 74 ARG A N 1
ATOM 583 C CA . ARG A 1 74 ? 9.768 -3.005 1.938 1.00 94.12 74 ARG A CA 1
ATOM 584 C C . ARG A 1 74 ? 8.696 -1.918 1.793 1.00 94.12 74 ARG A C 1
ATOM 586 O O . ARG A 1 74 ? 7.939 -1.660 2.734 1.00 94.12 74 ARG A O 1
ATOM 593 N N . PHE A 1 75 ? 8.619 -1.267 0.638 1.00 95.38 75 PHE A N 1
ATOM 594 C CA . PHE A 1 75 ? 7.602 -0.262 0.323 1.00 95.38 75 PHE A CA 1
ATOM 595 C C . PHE A 1 75 ? 6.284 -0.909 -0.110 1.00 95.38 75 PHE A C 1
ATOM 597 O O . PHE A 1 75 ? 5.205 -0.438 0.275 1.00 95.38 75 PHE A O 1
ATOM 604 N N . ILE A 1 76 ? 6.368 -1.999 -0.879 1.00 97.00 76 ILE A N 1
ATOM 605 C CA . ILE A 1 76 ? 5.209 -2.730 -1.401 1.00 97.00 76 ILE A CA 1
ATOM 606 C C . ILE A 1 76 ? 5.365 -4.240 -1.232 1.00 97.00 76 ILE A C 1
ATOM 608 O O . ILE A 1 76 ? 6.477 -4.749 -1.149 1.00 97.00 76 ILE A O 1
ATOM 612 N N . LEU A 1 77 ? 4.239 -4.949 -1.232 1.00 97.69 77 LEU A N 1
ATOM 613 C CA . LEU A 1 77 ? 4.191 -6.408 -1.241 1.00 97.69 77 LEU A CA 1
ATOM 614 C C . LEU A 1 77 ? 3.195 -6.885 -2.312 1.00 97.69 77 LEU A C 1
ATOM 616 O O . LEU A 1 77 ? 1.988 -6.850 -2.055 1.00 97.69 77 LEU A O 1
ATOM 620 N N . PRO A 1 78 ? 3.663 -7.259 -3.517 1.00 97.75 78 PRO A N 1
ATOM 621 C CA . PRO A 1 78 ? 2.813 -7.769 -4.589 1.00 97.75 78 PRO A CA 1
ATOM 622 C C . PRO A 1 78 ? 2.522 -9.264 -4.412 1.00 97.75 78 PRO A C 1
ATOM 624 O O . PRO A 1 78 ? 3.442 -10.071 -4.302 1.00 97.75 78 PRO A O 1
ATOM 627 N N . ASP A 1 79 ? 1.248 -9.641 -4.454 1.00 97.81 79 ASP A N 1
ATOM 628 C CA . ASP A 1 79 ? 0.788 -11.013 -4.662 1.00 97.81 79 ASP A CA 1
ATOM 629 C C . ASP A 1 79 ? 0.329 -11.156 -6.117 1.00 97.81 79 ASP A C 1
ATOM 631 O O . ASP A 1 79 ? -0.765 -10.744 -6.516 1.00 97.81 79 ASP A O 1
ATOM 635 N N . ARG A 1 80 ? 1.228 -11.708 -6.932 1.00 96.44 80 ARG A N 1
ATOM 636 C CA . ARG A 1 80 ? 1.045 -11.848 -8.380 1.00 96.44 80 ARG A CA 1
ATOM 637 C C . ARG A 1 80 ? -0.033 -12.870 -8.731 1.00 96.44 80 ARG A C 1
ATOM 639 O O . ARG A 1 80 ? -0.680 -12.705 -9.760 1.00 96.44 80 ARG A O 1
ATOM 646 N N . ASP A 1 81 ? -0.265 -13.867 -7.877 1.00 96.12 81 ASP A N 1
ATOM 647 C CA . ASP A 1 81 ? -1.268 -14.908 -8.121 1.00 96.12 81 ASP A CA 1
ATOM 648 C C . ASP A 1 81 ? -2.689 -14.369 -7.927 1.00 96.12 81 ASP A C 1
ATOM 650 O O . ASP A 1 81 ? -3.613 -14.758 -8.642 1.00 96.12 81 ASP A O 1
ATOM 654 N N . SER A 1 82 ? -2.874 -13.455 -6.969 1.00 97.25 82 SER A N 1
ATOM 655 C CA . SER A 1 82 ? -4.161 -12.790 -6.743 1.00 97.25 82 SER A CA 1
ATOM 656 C C . SER A 1 82 ? -4.340 -11.493 -7.533 1.00 97.25 82 SER A C 1
ATOM 658 O O . SER A 1 82 ? -5.402 -10.887 -7.427 1.00 97.25 82 SER A O 1
ATOM 660 N N . GLU A 1 83 ? -3.327 -11.051 -8.284 1.00 97.75 83 GLU A N 1
ATOM 661 C CA . GLU A 1 83 ? -3.275 -9.725 -8.917 1.00 97.75 83 GLU A CA 1
ATOM 662 C C . GLU A 1 83 ? -3.506 -8.571 -7.917 1.00 97.75 83 GLU A C 1
ATOM 664 O O . GLU A 1 83 ? -4.202 -7.603 -8.224 1.00 97.75 83 GLU A O 1
ATOM 669 N N . GLU A 1 84 ? -2.925 -8.642 -6.715 1.00 98.25 84 GLU A N 1
ATOM 670 C CA . GLU A 1 84 ? -3.061 -7.599 -5.683 1.00 98.25 84 GLU A CA 1
ATOM 671 C C . GLU A 1 84 ? -1.696 -7.106 -5.196 1.00 98.25 84 GLU A C 1
ATOM 673 O O . GLU A 1 84 ? -0.719 -7.847 -5.180 1.00 98.25 84 GLU A O 1
ATOM 678 N N . VAL A 1 85 ? -1.610 -5.854 -4.749 1.00 98.06 85 VAL A N 1
ATOM 679 C CA . VAL A 1 85 ? -0.402 -5.306 -4.117 1.00 98.06 85 VAL A CA 1
ATOM 680 C C . VAL A 1 85 ? -0.753 -4.513 -2.869 1.00 98.06 85 VAL A C 1
ATOM 682 O O . VAL A 1 85 ? -1.646 -3.668 -2.891 1.00 98.06 85 VAL A O 1
ATOM 685 N N . MET A 1 86 ? -0.040 -4.764 -1.770 1.00 97.19 86 MET A N 1
ATOM 686 C CA . MET A 1 86 ? -0.136 -3.959 -0.552 1.00 97.19 86 MET A CA 1
ATOM 687 C C . MET A 1 86 ? 0.905 -2.837 -0.567 1.00 97.19 86 MET A C 1
ATOM 689 O O . MET A 1 86 ? 2.084 -3.090 -0.797 1.00 97.19 86 MET A O 1
ATOM 693 N N . VAL A 1 87 ? 0.493 -1.613 -0.235 1.00 95.44 87 VAL A N 1
ATOM 694 C CA . VAL A 1 87 ? 1.373 -0.458 -0.004 1.00 95.44 87 VAL A CA 1
ATOM 695 C C . VAL A 1 87 ? 1.552 -0.265 1.504 1.00 95.44 87 VAL A C 1
ATOM 697 O O . VAL A 1 87 ? 0.616 0.125 2.207 1.00 95.44 87 VAL A O 1
ATOM 700 N N . ARG A 1 88 ? 2.754 -0.536 2.029 1.00 89.12 88 ARG A N 1
ATOM 701 C CA . ARG A 1 88 ? 3.011 -0.662 3.480 1.00 89.12 88 ARG A CA 1
ATOM 702 C C . ARG A 1 88 ? 2.650 0.592 4.280 1.00 89.12 88 ARG A C 1
ATOM 704 O O . ARG A 1 88 ? 2.030 0.513 5.339 1.00 89.12 88 ARG A O 1
ATOM 711 N N . SER A 1 89 ? 3.028 1.760 3.773 1.00 79.69 89 SER A N 1
ATOM 712 C CA . SER A 1 89 ? 2.864 3.052 4.454 1.00 79.69 89 SER A CA 1
ATOM 713 C C . SER A 1 89 ? 1.400 3.481 4.623 1.00 79.69 89 SER A C 1
ATOM 715 O O . SER A 1 89 ? 1.094 4.319 5.479 1.00 79.69 89 SER A O 1
ATOM 717 N N . PHE A 1 90 ? 0.485 2.897 3.843 1.00 82.19 90 PHE A N 1
ATOM 718 C CA . PHE A 1 90 ? -0.908 3.322 3.776 1.00 82.19 90 PHE A CA 1
ATOM 719 C C . PHE A 1 90 ? -1.613 3.173 5.126 1.00 82.19 90 PHE A C 1
ATOM 721 O O . PHE A 1 90 ? -2.205 4.127 5.633 1.00 82.19 90 PHE A O 1
ATOM 728 N N . VAL A 1 91 ? -1.496 1.994 5.747 1.00 78.19 91 VAL A N 1
ATOM 729 C CA . VAL A 1 91 ? -2.148 1.674 7.027 1.00 78.19 91 VAL A CA 1
ATOM 730 C C . VAL A 1 91 ? -1.729 2.663 8.116 1.00 78.19 91 VAL A C 1
ATOM 732 O O . VAL A 1 91 ? -2.569 3.154 8.867 1.00 78.19 91 VAL A O 1
ATOM 735 N N . LYS A 1 92 ? -0.440 3.012 8.165 1.00 79.31 92 LYS A N 1
ATOM 736 C CA . LYS A 1 92 ? 0.125 3.910 9.178 1.00 79.31 92 LYS A CA 1
ATOM 737 C C . LYS A 1 92 ? -0.277 5.373 8.973 1.00 79.31 92 LYS A C 1
ATOM 739 O O . LYS A 1 92 ? -0.478 6.098 9.948 1.00 79.31 92 LYS A O 1
ATOM 744 N N . HIS A 1 93 ? -0.346 5.833 7.725 1.00 81.06 93 HIS A N 1
ATOM 745 C CA . HIS A 1 93 ? -0.346 7.268 7.429 1.00 81.06 93 HIS A CA 1
ATOM 746 C C . HIS A 1 93 ? -1.649 7.818 6.862 1.00 81.06 93 HIS A C 1
ATOM 748 O O . HIS A 1 93 ? -1.902 9.014 7.011 1.00 81.06 93 HIS A O 1
ATOM 754 N N . ASP A 1 94 ? -2.521 6.986 6.294 1.00 81.19 94 ASP A N 1
ATOM 755 C CA . ASP A 1 94 ? -3.713 7.473 5.594 1.00 81.19 94 ASP A CA 1
ATOM 756 C C . ASP A 1 94 ? -4.857 7.895 6.540 1.00 81.19 94 ASP A C 1
ATOM 758 O O . ASP A 1 94 ? -5.996 8.105 6.131 1.00 81.19 94 ASP A O 1
ATOM 762 N N . GLY A 1 95 ? -4.568 8.070 7.833 1.00 79.94 95 GLY A N 1
ATOM 763 C CA . GLY A 1 95 ? -5.560 8.450 8.838 1.00 79.94 95 GLY A CA 1
ATOM 764 C C . GLY A 1 95 ? -6.534 7.321 9.166 1.00 79.94 95 GLY A C 1
ATOM 765 O O . GLY A 1 95 ? -7.661 7.581 9.604 1.00 79.94 95 GLY A O 1
ATOM 766 N N . LEU A 1 96 ? -6.097 6.078 8.961 1.00 83.50 96 LEU A N 1
ATOM 767 C CA . LEU A 1 96 ? -6.828 4.893 9.365 1.00 83.50 96 LEU A CA 1
ATOM 768 C C . LEU A 1 96 ? -7.181 4.980 10.861 1.00 83.50 96 LEU A C 1
ATOM 770 O O . LEU A 1 96 ? -6.433 5.529 11.663 1.00 83.50 96 LEU A O 1
ATOM 774 N N . MET A 1 97 ? -8.373 4.513 11.228 1.00 92.50 97 MET A N 1
ATOM 775 C CA . MET A 1 97 ? -8.930 4.572 12.590 1.00 92.50 97 MET A CA 1
ATOM 776 C C . MET A 1 97 ? -9.176 5.964 13.202 1.00 92.50 97 MET A C 1
ATOM 778 O O . MET A 1 97 ? -9.737 6.034 14.294 1.00 92.50 97 MET A O 1
ATOM 782 N N . ARG A 1 98 ? -8.898 7.086 12.517 1.00 91.56 98 ARG A N 1
ATOM 783 C CA . ARG A 1 98 ? -9.224 8.435 13.044 1.00 91.56 98 ARG A CA 1
ATOM 784 C C . ARG A 1 98 ? -10.714 8.642 13.324 1.00 91.56 98 ARG A C 1
ATOM 786 O O . ARG A 1 98 ? -11.076 9.417 14.207 1.00 91.56 98 ARG A O 1
ATOM 793 N N . SER A 1 99 ? -11.583 7.966 12.573 1.00 92.62 99 SER A N 1
ATOM 794 C CA . SER A 1 99 ? -13.028 7.977 12.797 1.00 92.62 99 SER A CA 1
ATOM 795 C C . SER A 1 99 ? -13.638 6.578 12.651 1.00 92.62 99 SER A C 1
ATOM 797 O O . SER A 1 99 ? -13.133 5.761 11.872 1.00 92.62 99 SER A O 1
ATOM 799 N N . PRO A 1 100 ? -14.766 6.297 13.332 1.00 93.56 100 PRO A N 1
ATOM 800 C CA . PRO A 1 100 ? -15.482 5.027 13.186 1.00 93.56 100 PRO A CA 1
ATOM 801 C C . PRO A 1 100 ? -15.967 4.737 11.756 1.00 93.56 100 PRO A C 1
ATOM 803 O O . PRO A 1 100 ? -16.127 3.575 11.386 1.00 93.56 100 PRO A O 1
ATOM 806 N N . ASN A 1 101 ? -16.198 5.767 10.935 1.00 92.62 101 ASN A N 1
ATOM 807 C CA . ASN A 1 101 ? -16.634 5.593 9.545 1.00 92.62 101 ASN A CA 1
ATOM 808 C C . ASN A 1 101 ? -15.489 5.104 8.649 1.00 92.62 101 ASN A C 1
ATOM 810 O O . ASN A 1 101 ? -15.683 4.191 7.849 1.00 92.62 101 ASN A O 1
ATOM 814 N N . VAL A 1 102 ? -14.284 5.659 8.823 1.00 91.88 102 VAL A N 1
ATOM 815 C CA . VAL A 1 102 ? -13.084 5.188 8.110 1.00 91.88 102 VAL A CA 1
ATOM 816 C C . VAL A 1 102 ? -12.728 3.767 8.554 1.00 91.88 102 VAL A C 1
ATOM 818 O O . VAL A 1 102 ? -12.426 2.923 7.716 1.00 91.88 102 VAL A O 1
ATOM 821 N N . ALA A 1 103 ? -12.861 3.464 9.849 1.00 94.88 103 ALA A N 1
ATOM 822 C CA . ALA A 1 103 ? -12.674 2.112 10.375 1.00 94.88 103 ALA A CA 1
ATOM 823 C C . ALA A 1 103 ? -13.635 1.087 9.738 1.00 94.88 103 ALA A C 1
ATOM 825 O O . ALA A 1 103 ? -13.222 -0.011 9.372 1.00 94.88 103 ALA A O 1
ATOM 826 N N . ALA A 1 104 ? -14.907 1.448 9.538 1.00 94.81 104 ALA A N 1
ATOM 827 C CA . ALA A 1 104 ? -15.868 0.583 8.847 1.00 94.81 104 ALA A CA 1
ATOM 828 C C . ALA A 1 104 ? -15.500 0.351 7.372 1.00 94.81 104 ALA A C 1
ATOM 830 O O . ALA A 1 104 ? -15.605 -0.772 6.874 1.00 94.81 104 ALA A O 1
ATOM 831 N N . ALA A 1 105 ? -15.036 1.396 6.678 1.00 94.06 105 ALA A N 1
ATOM 832 C CA . ALA A 1 105 ? -14.562 1.281 5.300 1.00 94.06 105 ALA A CA 1
ATOM 833 C C . ALA A 1 105 ? -13.343 0.351 5.197 1.00 94.06 105 ALA A C 1
ATOM 835 O O . ALA A 1 105 ? -13.282 -0.481 4.294 1.00 94.06 105 ALA A O 1
ATOM 836 N N . PHE A 1 106 ? -12.430 0.428 6.167 1.00 95.12 106 PHE A N 1
ATOM 837 C CA . PHE A 1 106 ? -11.313 -0.501 6.295 1.00 95.12 106 PHE A CA 1
ATOM 838 C C . PHE A 1 106 ? -11.762 -1.945 6.515 1.00 95.12 106 PHE A C 1
ATOM 840 O O . PHE A 1 106 ? -11.283 -2.824 5.811 1.00 95.12 106 PHE A O 1
ATOM 847 N N . VAL A 1 107 ? -12.703 -2.211 7.427 1.00 96.88 107 VAL A N 1
ATOM 848 C CA . VAL A 1 107 ? -13.202 -3.581 7.658 1.00 96.88 107 VAL A CA 1
ATOM 849 C C . VAL A 1 107 ? -13.771 -4.178 6.367 1.00 96.88 107 VAL A C 1
ATOM 851 O O . VAL A 1 107 ? -13.498 -5.336 6.048 1.00 96.88 107 VAL A O 1
ATOM 854 N N . LYS A 1 108 ? -14.525 -3.381 5.597 1.00 96.69 108 LYS A N 1
ATOM 855 C CA . LYS A 1 108 ? -15.043 -3.801 4.289 1.00 96.69 108 LYS A CA 1
ATOM 856 C C . LYS A 1 108 ? -13.913 -4.061 3.286 1.00 96.69 108 LYS A C 1
ATOM 858 O O . LYS A 1 108 ? -13.954 -5.075 2.599 1.00 96.69 108 LYS A O 1
ATOM 863 N N . ALA A 1 109 ? -12.920 -3.174 3.216 1.00 96.00 109 ALA A N 1
ATOM 864 C CA . ALA A 1 109 ? -11.762 -3.333 2.338 1.00 96.00 109 ALA A CA 1
ATOM 865 C C . ALA A 1 109 ? -10.940 -4.582 2.697 1.00 96.00 109 ALA A C 1
ATOM 867 O O . ALA A 1 109 ? -10.646 -5.383 1.821 1.00 96.00 109 ALA A O 1
ATOM 868 N N . HIS A 1 110 ? -10.661 -4.815 3.984 1.00 97.44 110 HIS A N 1
ATOM 869 C CA . HIS A 1 110 ? -9.954 -6.002 4.478 1.00 97.44 110 HIS A CA 1
ATOM 870 C C . HIS A 1 110 ? -10.656 -7.304 4.092 1.00 97.44 110 HIS A C 1
ATOM 872 O O . HIS A 1 110 ? -10.012 -8.284 3.724 1.00 97.44 110 HIS A O 1
ATOM 878 N N . ALA A 1 111 ? -11.989 -7.321 4.164 1.00 97.50 111 ALA A N 1
ATOM 879 C CA . ALA A 1 111 ? -12.778 -8.481 3.769 1.00 97.50 111 ALA A CA 1
ATOM 880 C C . ALA A 1 111 ? -12.707 -8.773 2.260 1.00 97.50 111 ALA A C 1
ATOM 882 O O . ALA A 1 111 ? -12.858 -9.935 1.882 1.00 97.50 111 ALA A O 1
ATOM 883 N N . ALA A 1 112 ? -12.477 -7.744 1.438 1.00 97.69 112 ALA A N 1
ATOM 884 C CA . ALA A 1 112 ? -12.424 -7.837 -0.018 1.00 97.69 112 ALA A CA 1
ATOM 885 C C . ALA A 1 112 ? -11.065 -8.301 -0.570 1.00 97.69 112 ALA A C 1
ATOM 887 O O . ALA A 1 112 ? -11.037 -8.760 -1.704 1.00 97.69 112 ALA A O 1
ATOM 888 N N . ILE A 1 113 ? -9.981 -8.230 0.216 1.00 98.19 113 ILE A N 1
ATOM 889 C CA . ILE A 1 113 ? -8.634 -8.671 -0.200 1.00 98.19 113 ILE A CA 1
ATOM 890 C C . ILE A 1 113 ? -8.666 -10.158 -0.567 1.00 98.19 113 ILE A C 1
ATOM 892 O O . ILE A 1 113 ? -8.945 -10.986 0.303 1.00 98.19 113 ILE A O 1
ATOM 896 N N . ALA A 1 114 ? -8.352 -10.527 -1.803 1.00 98.19 114 ALA A N 1
ATOM 897 C CA . ALA A 1 114 ? -8.342 -11.919 -2.248 1.00 98.19 114 ALA A CA 1
ATOM 898 C C . ALA A 1 114 ? -7.159 -12.711 -1.658 1.00 98.19 114 ALA A C 1
ATOM 900 O O . ALA A 1 114 ? -7.345 -13.829 -1.160 1.00 98.19 114 ALA A O 1
ATOM 901 N N . SER A 1 115 ? -5.970 -12.109 -1.629 1.00 98.38 115 SER A N 1
ATOM 902 C CA . SER A 1 115 ? -4.740 -12.682 -1.096 1.00 98.38 115 SER A CA 1
ATOM 903 C C . SER A 1 115 ? -4.857 -12.989 0.392 1.00 98.38 115 SER A C 1
ATOM 905 O O . SER A 1 115 ? -5.083 -12.123 1.246 1.00 98.38 115 SER A O 1
ATOM 907 N N . ARG A 1 116 ? -4.633 -14.257 0.741 1.00 98.06 116 ARG A N 1
ATOM 908 C CA . ARG A 1 116 ? -4.576 -14.690 2.144 1.00 98.06 116 ARG A CA 1
ATOM 909 C C . ARG A 1 116 ? -3.347 -14.133 2.858 1.00 98.06 116 ARG A C 1
ATOM 911 O O . ARG A 1 116 ? -3.421 -13.892 4.063 1.00 98.06 116 ARG A O 1
ATOM 918 N N . VAL A 1 117 ? -2.247 -13.934 2.129 1.00 98.25 117 VAL A N 1
ATOM 919 C CA . VAL A 1 117 ? -0.998 -13.397 2.675 1.00 98.25 117 VAL A CA 1
ATOM 920 C C . VAL A 1 117 ? -1.153 -11.909 2.953 1.00 98.25 117 VAL A C 1
ATOM 922 O O . VAL A 1 117 ? -1.018 -11.513 4.110 1.00 98.25 117 VAL A O 1
ATOM 925 N N . LEU A 1 118 ? -1.552 -11.103 1.960 1.00 98.19 118 LEU A N 1
ATOM 926 C CA . LEU A 1 118 ? -1.732 -9.658 2.158 1.00 98.19 118 LEU A CA 1
ATOM 927 C C . LEU A 1 118 ? -2.758 -9.372 3.256 1.00 98.19 118 LEU A C 1
ATOM 929 O O . LEU A 1 118 ? -2.548 -8.505 4.101 1.00 98.19 118 LEU A O 1
ATOM 933 N N . ARG A 1 119 ? -3.835 -10.165 3.328 1.00 97.81 119 ARG A N 1
ATOM 934 C CA . ARG A 1 119 ? -4.837 -10.045 4.394 1.00 97.81 119 ARG A CA 1
ATOM 935 C C . ARG A 1 119 ? -4.243 -10.231 5.793 1.00 97.81 119 ARG A C 1
ATOM 937 O O . ARG A 1 119 ? -4.672 -9.529 6.708 1.00 97.81 119 ARG A O 1
ATOM 944 N N . ALA A 1 120 ? -3.306 -11.164 5.966 1.00 98.25 120 ALA A N 1
ATOM 945 C CA . ALA A 1 120 ? -2.632 -11.404 7.242 1.00 98.25 120 ALA A CA 1
ATOM 946 C C . ALA A 1 120 ? -1.588 -10.319 7.554 1.00 98.25 120 ALA A C 1
ATOM 948 O O . ALA A 1 120 ? -1.486 -9.890 8.701 1.00 98.25 120 ALA A O 1
ATOM 949 N N . VAL A 1 121 ? -0.883 -9.816 6.536 1.00 97.88 121 VAL A N 1
ATOM 950 C CA . VAL A 1 121 ? 0.071 -8.708 6.701 1.00 97.88 121 VAL A CA 1
ATOM 951 C C . VAL A 1 121 ? -0.632 -7.407 7.082 1.00 97.88 121 VAL A C 1
ATOM 953 O O . VAL A 1 121 ? -0.184 -6.697 7.979 1.00 97.88 121 VAL A O 1
ATOM 956 N N . VAL A 1 122 ? -1.793 -7.120 6.493 1.00 97.19 122 VAL A N 1
ATOM 957 C CA . VAL A 1 122 ? -2.611 -5.967 6.894 1.00 97.19 122 VAL A CA 1
ATOM 958 C C . VAL A 1 122 ? -3.038 -6.069 8.364 1.00 97.19 122 VAL A C 1
ATOM 960 O O . VAL A 1 122 ? -3.069 -5.047 9.045 1.00 97.19 122 VAL A O 1
ATOM 963 N N . VAL A 1 123 ? -3.330 -7.270 8.883 1.00 97.44 123 VAL A N 1
ATOM 964 C CA . VAL A 1 123 ? -3.638 -7.447 10.316 1.00 97.44 123 VAL A CA 1
ATOM 965 C C . VAL A 1 123 ? -2.440 -7.040 11.175 1.00 97.44 123 VAL A C 1
ATOM 967 O O . VAL A 1 123 ? -2.625 -6.228 12.075 1.00 97.44 123 VAL A O 1
ATOM 970 N N . ASP A 1 124 ? -1.223 -7.494 10.854 1.00 97.00 124 ASP A N 1
ATOM 971 C CA . ASP A 1 124 ? 0.003 -7.095 11.572 1.00 97.00 124 ASP A CA 1
ATOM 972 C C . ASP A 1 124 ? 0.193 -5.573 11.584 1.00 97.00 124 ASP A C 1
ATOM 974 O O . ASP A 1 124 ? 0.418 -4.974 12.636 1.00 97.00 124 ASP A O 1
ATOM 978 N N . GLN A 1 125 ? 0.038 -4.921 10.428 1.00 95.50 125 GLN A N 1
ATOM 979 C CA . GLN A 1 125 ? 0.205 -3.469 10.325 1.00 95.50 125 GLN A CA 1
ATOM 980 C C . GLN A 1 125 ? -0.821 -2.700 11.170 1.00 95.50 125 GLN A C 1
ATOM 982 O O . GLN A 1 125 ? -0.489 -1.680 11.778 1.00 95.50 125 GLN A O 1
ATOM 987 N N . VAL A 1 126 ? -2.066 -3.176 11.229 1.00 95.06 126 VAL A N 1
ATOM 988 C CA . VAL A 1 126 ? -3.131 -2.527 12.006 1.00 95.06 126 VAL A CA 1
ATOM 989 C C . VAL A 1 126 ? -2.964 -2.797 13.501 1.00 95.06 126 VAL A C 1
ATOM 991 O O . VAL A 1 126 ? -3.208 -1.890 14.294 1.00 95.06 126 VAL A O 1
ATOM 994 N N . THR A 1 127 ? -2.485 -3.980 13.892 1.00 95.62 127 THR A N 1
ATOM 995 C CA . THR A 1 127 ? -2.107 -4.281 15.282 1.00 95.62 127 THR A CA 1
ATOM 996 C C . THR A 1 127 ? -1.010 -3.328 15.757 1.00 95.62 127 THR A C 1
ATOM 998 O O . THR A 1 127 ? -1.183 -2.651 16.768 1.00 95.62 127 THR A O 1
ATOM 1001 N N . ARG A 1 128 ? 0.060 -3.153 14.970 1.00 94.19 128 ARG A N 1
ATOM 1002 C CA . ARG A 1 128 ? 1.126 -2.177 15.272 1.00 94.19 128 ARG A CA 1
ATOM 1003 C C . ARG A 1 128 ? 0.604 -0.742 15.346 1.00 94.19 128 ARG A C 1
ATOM 1005 O O . ARG A 1 128 ? 1.069 0.049 16.163 1.00 94.19 128 ARG A O 1
ATOM 1012 N N . LEU A 1 129 ? -0.361 -0.382 14.497 1.00 94.56 129 LEU A N 1
ATOM 1013 C CA . LEU A 1 129 ? -1.007 0.931 14.558 1.00 94.56 129 LEU A CA 1
ATOM 1014 C C . LEU A 1 129 ? -1.802 1.111 15.859 1.00 94.56 129 LEU A C 1
ATOM 1016 O O . LEU A 1 129 ? -1.779 2.204 16.420 1.00 94.56 129 LEU A O 1
ATOM 1020 N N . GLN A 1 130 ? -2.489 0.071 16.335 1.00 95.38 130 GLN A N 1
ATOM 1021 C CA . GLN A 1 130 ? -3.213 0.105 17.607 1.00 95.38 130 GLN A CA 1
ATOM 1022 C C . GLN A 1 130 ? -2.260 0.283 18.788 1.00 95.38 130 GLN A C 1
ATOM 1024 O O . GLN A 1 130 ? -2.530 1.106 19.657 1.00 95.38 130 GLN A O 1
ATOM 1029 N N . GLU A 1 131 ? -1.135 -0.430 18.789 1.00 95.12 131 GLU A N 1
ATOM 1030 C CA . GLU A 1 131 ? -0.087 -0.284 19.805 1.00 95.12 131 GLU A CA 1
ATOM 1031 C C . GLU A 1 131 ? 0.511 1.130 19.806 1.00 95.12 131 GLU A C 1
ATOM 1033 O O . GLU A 1 131 ? 0.697 1.729 20.863 1.00 95.12 131 GLU A O 1
ATOM 1038 N N . ALA A 1 132 ? 0.774 1.693 18.622 1.00 94.31 132 ALA A N 1
ATOM 1039 C CA . ALA A 1 132 ? 1.367 3.022 18.486 1.00 94.31 132 ALA A CA 1
ATOM 1040 C C . ALA A 1 132 ? 0.382 4.174 18.755 1.00 94.31 132 ALA A C 1
ATOM 1042 O O . ALA A 1 132 ? 0.802 5.268 19.129 1.00 94.31 132 ALA A O 1
ATOM 1043 N N . GLN A 1 133 ? -0.914 3.972 18.501 1.00 94.62 133 GLN A N 1
ATOM 1044 C CA . GLN A 1 133 ? -1.960 4.993 18.627 1.00 94.62 133 GLN A CA 1
ATOM 1045 C C . GLN A 1 133 ? -3.242 4.398 19.244 1.00 94.62 133 GLN A C 1
ATOM 1047 O O . GLN A 1 133 ? -4.273 4.302 18.563 1.00 94.62 133 GLN A O 1
ATOM 1052 N N . PRO A 1 134 ? -3.220 4.015 20.535 1.00 95.38 134 PRO A N 1
ATOM 1053 C CA . PRO A 1 134 ? -4.337 3.324 21.188 1.00 95.38 134 PRO A CA 1
ATOM 1054 C C . PRO A 1 134 ? -5.586 4.200 21.370 1.00 95.38 134 PRO A C 1
ATOM 1056 O O . PRO A 1 134 ? -6.689 3.676 21.508 1.00 95.38 134 PRO A O 1
ATOM 1059 N N . ASP A 1 135 ? -5.445 5.526 21.298 1.00 95.44 135 ASP A N 1
ATOM 1060 C CA . ASP A 1 135 ? -6.529 6.483 21.565 1.00 95.44 135 ASP A CA 1
ATOM 1061 C C . ASP A 1 135 ? -7.411 6.800 20.340 1.00 95.44 135 ASP A C 1
ATOM 1063 O O . ASP A 1 135 ? -8.331 7.623 20.409 1.00 95.44 135 ASP A O 1
ATOM 1067 N N . LEU A 1 136 ? -7.152 6.183 19.179 1.00 94.75 136 LEU A N 1
ATOM 1068 C CA . LEU A 1 136 ? -7.941 6.450 17.974 1.00 94.75 136 LEU A CA 1
ATOM 1069 C C . LEU A 1 136 ? -9.374 5.911 18.100 1.00 94.75 136 LEU A C 1
ATOM 1071 O O . LEU A 1 136 ? -9.636 4.777 18.496 1.00 94.75 136 LEU A O 1
ATOM 1075 N N . LYS A 1 137 ? -10.344 6.719 17.665 1.00 95.31 137 LYS A N 1
ATOM 1076 C CA . LYS A 1 137 ? -11.780 6.423 17.825 1.00 95.31 137 LYS A CA 1
ATOM 1077 C C . LYS A 1 137 ? -12.237 5.163 17.083 1.00 95.31 137 LYS A C 1
ATOM 1079 O O . LYS A 1 137 ? -13.247 4.567 17.453 1.00 95.31 137 LYS A O 1
ATOM 1084 N N . GLY A 1 138 ? -11.530 4.761 16.027 1.00 94.38 138 GLY A N 1
ATOM 1085 C CA . GLY A 1 138 ? -11.857 3.595 15.205 1.00 94.38 138 GLY A CA 1
ATOM 1086 C C . GLY A 1 138 ? -11.800 2.263 15.956 1.00 94.38 138 GLY A C 1
ATOM 1087 O O . GLY A 1 138 ? -12.547 1.351 15.601 1.00 94.38 138 GLY A O 1
ATOM 1088 N N . TRP A 1 139 ? -11.002 2.169 17.026 1.00 95.88 139 TRP A N 1
ATOM 1089 C CA . TRP A 1 139 ? -10.836 0.942 17.817 1.00 95.88 139 TRP A CA 1
ATOM 1090 C C . TRP A 1 139 ? -12.092 0.518 18.580 1.00 95.88 139 TRP A C 1
ATOM 1092 O O . TRP A 1 139 ? -12.242 -0.659 18.907 1.00 95.88 139 TRP A O 1
ATOM 1102 N N . THR A 1 140 ? -13.016 1.456 18.814 1.00 94.25 140 THR A N 1
ATOM 1103 C CA . THR A 1 140 ? -14.296 1.215 19.503 1.00 94.25 140 THR A CA 1
ATOM 1104 C C . THR A 1 140 ? -15.232 0.272 18.739 1.00 94.25 140 THR A C 1
ATOM 1106 O O . THR A 1 140 ? -16.193 -0.247 19.304 1.00 94.25 140 THR A O 1
ATOM 1109 N N . ARG A 1 141 ? -14.969 0.020 17.450 1.00 95.38 141 ARG A N 1
ATOM 1110 C CA . ARG A 1 141 ? -15.781 -0.880 16.627 1.00 95.38 141 ARG A CA 1
ATOM 1111 C C . ARG A 1 141 ? -15.429 -2.341 16.877 1.00 95.38 141 ARG A C 1
ATOM 1113 O O . ARG A 1 141 ? -14.317 -2.784 16.592 1.00 95.38 141 ARG A O 1
ATOM 1120 N N . SER A 1 142 ? -16.427 -3.122 17.287 1.00 96.38 142 SER A N 1
ATOM 1121 C CA . SER A 1 142 ? -16.305 -4.577 17.466 1.00 96.38 142 SER A CA 1
ATOM 1122 C C . SER A 1 142 ? -15.779 -5.296 16.216 1.00 96.38 142 SER A C 1
ATOM 1124 O O . SER A 1 142 ? -15.080 -6.300 16.303 1.00 96.38 142 SER A O 1
ATOM 1126 N N . GLU A 1 143 ? -16.105 -4.781 15.032 1.00 96.88 143 GLU A N 1
ATOM 1127 C CA . GLU A 1 143 ? -15.734 -5.366 13.750 1.00 96.88 143 GLU A CA 1
ATOM 1128 C C . GLU A 1 143 ? -14.236 -5.222 13.466 1.00 96.88 143 GLU A C 1
ATOM 1130 O O . GLU A 1 143 ? -13.655 -6.110 12.848 1.00 96.88 143 GLU A O 1
ATOM 1135 N N . VAL A 1 144 ? -13.605 -4.153 13.965 1.00 96.19 144 VAL A N 1
ATOM 1136 C CA . VAL A 1 144 ? -12.146 -3.977 13.907 1.00 96.19 144 VAL A CA 1
ATOM 1137 C C . VAL A 1 144 ? -11.467 -4.976 14.837 1.00 96.19 144 VAL A C 1
ATOM 1139 O O . VAL A 1 144 ? -10.531 -5.649 14.417 1.00 96.19 144 VAL A O 1
ATOM 1142 N N . GLN A 1 145 ? -11.997 -5.172 16.048 1.00 96.25 145 GLN A N 1
ATOM 1143 C CA . GLN A 1 145 ? -11.480 -6.182 16.981 1.00 96.25 145 GLN A CA 1
ATOM 1144 C C . GLN A 1 145 ? -11.560 -7.602 16.391 1.00 96.25 145 GLN A C 1
ATOM 1146 O O . GLN A 1 145 ? -10.627 -8.388 16.525 1.00 96.25 145 GLN A O 1
ATOM 1151 N N . ARG A 1 146 ? -12.624 -7.911 15.633 1.00 97.19 146 ARG A N 1
ATOM 1152 C CA . ARG A 1 146 ? -12.724 -9.176 14.876 1.00 97.19 146 ARG A CA 1
ATOM 1153 C C . ARG A 1 146 ? -11.726 -9.301 13.726 1.00 97.19 146 ARG A C 1
ATOM 1155 O O . ARG A 1 146 ? -11.482 -10.413 13.273 1.00 97.19 146 ARG A O 1
ATOM 1162 N N . VAL A 1 147 ? -11.219 -8.198 13.175 1.00 96.88 147 VAL A N 1
ATOM 1163 C CA . VAL A 1 147 ? -10.131 -8.242 12.185 1.00 96.88 147 VAL A CA 1
ATOM 1164 C C . VAL A 1 147 ? -8.807 -8.523 12.888 1.00 96.88 147 VAL A C 1
ATOM 1166 O O . VAL A 1 147 ? -8.072 -9.392 12.432 1.00 96.88 147 VAL A O 1
ATOM 1169 N N . LEU A 1 148 ? -8.552 -7.854 14.012 1.00 96.38 148 LEU A N 1
ATOM 1170 C CA . LEU A 1 148 ? -7.334 -8.002 14.813 1.00 96.38 148 LEU A CA 1
ATOM 1171 C C . LEU A 1 148 ? -7.167 -9.402 15.422 1.00 96.38 148 LEU A C 1
ATOM 1173 O O . LEU A 1 148 ? -6.045 -9.847 15.625 1.00 96.38 148 LEU A O 1
ATOM 1177 N N . SER A 1 149 ? -8.263 -10.128 15.661 1.00 97.00 149 SER A N 1
ATOM 1178 C CA . SER A 1 149 ? -8.217 -11.515 16.144 1.00 97.00 149 SER A CA 1
ATOM 1179 C C . SER A 1 149 ? -7.925 -12.562 15.060 1.00 97.00 149 SER A C 1
ATOM 1181 O O . SER A 1 149 ? -7.846 -13.754 15.363 1.00 97.00 149 SER A O 1
ATOM 1183 N N . LYS A 1 150 ? -7.816 -12.162 13.786 1.00 96.31 150 LYS A N 1
ATOM 1184 C CA . LYS A 1 150 ? -7.492 -13.076 12.681 1.00 96.31 150 LYS A CA 1
ATOM 1185 C C . LYS A 1 150 ? -5.994 -13.381 12.649 1.00 96.31 150 LYS A C 1
ATOM 1187 O O . LYS A 1 150 ? -5.190 -12.741 13.317 1.00 96.31 150 LYS A O 1
ATOM 1192 N N . ARG A 1 151 ? -5.615 -14.348 11.805 1.00 95.88 151 ARG A N 1
ATOM 1193 C CA . ARG A 1 151 ? -4.211 -14.647 11.500 1.00 95.88 151 ARG A CA 1
ATOM 1194 C C . ARG A 1 151 ? -3.474 -13.366 11.095 1.00 95.88 151 ARG A C 1
ATOM 1196 O O . ARG A 1 151 ? -3.890 -12.696 10.151 1.00 95.88 151 ARG A O 1
ATOM 1203 N N . SER A 1 152 ? -2.371 -13.106 11.783 1.00 97.00 152 SER A N 1
ATOM 1204 C CA . SER A 1 152 ? -1.419 -12.038 11.496 1.00 97.00 152 SER A CA 1
ATOM 1205 C C . SER A 1 152 ? -0.153 -12.621 10.866 1.00 97.00 152 SER A C 1
ATOM 1207 O O . SER A 1 152 ? 0.130 -13.809 11.038 1.00 97.00 152 SER A O 1
ATOM 1209 N N . MET A 1 153 ? 0.574 -11.808 10.108 1.00 97.75 153 MET A N 1
ATOM 1210 C CA . MET A 1 153 ? 1.845 -12.166 9.483 1.00 97.75 153 MET A CA 1
ATOM 1211 C C . MET A 1 153 ? 2.692 -10.904 9.367 1.00 97.75 153 MET A C 1
ATOM 1213 O O . MET A 1 153 ? 2.195 -9.882 8.909 1.00 97.75 153 MET A O 1
ATOM 1217 N N . THR A 1 154 ? 3.953 -10.940 9.774 1.00 96.62 154 THR A N 1
ATOM 1218 C CA . THR A 1 154 ? 4.848 -9.796 9.563 1.00 96.62 154 THR A CA 1
ATOM 1219 C C . THR A 1 154 ? 5.086 -9.569 8.070 1.00 96.62 154 THR A C 1
ATOM 1221 O O . THR A 1 154 ? 4.852 -10.452 7.242 1.00 96.62 154 THR A O 1
ATOM 1224 N N . PHE A 1 155 ? 5.583 -8.385 7.710 1.00 94.50 155 PHE A N 1
ATOM 1225 C CA . PHE A 1 155 ? 5.942 -8.090 6.322 1.00 94.50 155 PHE A CA 1
ATOM 1226 C C . PHE A 1 155 ? 6.952 -9.106 5.760 1.00 94.50 155 PHE A C 1
ATOM 1228 O O . PHE A 1 155 ? 6.758 -9.604 4.657 1.00 94.50 155 PHE A O 1
ATOM 1235 N N . GLU A 1 156 ? 7.970 -9.476 6.544 1.00 94.94 156 GLU A N 1
ATOM 1236 C CA . GLU A 1 156 ? 9.009 -10.435 6.136 1.00 94.94 156 GLU A CA 1
ATOM 1237 C C . GLU A 1 156 ? 8.455 -11.838 5.909 1.00 94.94 156 GLU A C 1
ATOM 1239 O O . GLU A 1 156 ? 8.786 -12.493 4.926 1.00 94.94 156 GLU A O 1
ATOM 1244 N N . GLU A 1 157 ? 7.575 -12.295 6.800 1.00 97.00 157 GLU A N 1
ATOM 1245 C CA . GLU A 1 157 ? 6.893 -13.576 6.627 1.00 97.00 157 GLU A CA 1
ATOM 1246 C C . GLU A 1 157 ? 6.000 -13.559 5.382 1.00 97.00 157 GLU A C 1
ATOM 1248 O O . GLU A 1 157 ? 5.933 -14.555 4.665 1.00 97.00 157 GLU A O 1
ATOM 1253 N N . GLY A 1 158 ? 5.331 -12.434 5.108 1.00 96.62 158 GLY A N 1
ATOM 1254 C CA . GLY A 1 158 ? 4.534 -12.253 3.900 1.00 96.62 158 GLY A CA 1
ATOM 1255 C C . GLY A 1 158 ? 5.382 -12.301 2.631 1.00 96.62 158 GLY A C 1
ATOM 1256 O O . GLY A 1 158 ? 5.047 -13.036 1.706 1.00 96.62 158 GLY A O 1
ATOM 1257 N N . LEU A 1 159 ? 6.509 -11.585 2.618 1.00 94.31 159 LEU A N 1
ATOM 1258 C CA . LEU A 1 159 ? 7.473 -11.590 1.516 1.00 94.31 159 LEU A CA 1
ATOM 1259 C C . LEU A 1 159 ? 8.054 -12.987 1.270 1.00 94.31 159 LEU A C 1
ATOM 1261 O O . LEU A 1 159 ? 8.182 -13.401 0.124 1.00 94.31 159 LEU A O 1
ATOM 1265 N N . ALA A 1 160 ? 8.348 -13.739 2.332 1.00 95.00 160 ALA A N 1
ATOM 1266 C CA . ALA A 1 160 ? 8.835 -15.113 2.227 1.00 95.00 160 ALA A CA 1
ATOM 1267 C C . ALA A 1 160 ? 7.759 -16.117 1.768 1.00 95.00 160 ALA A C 1
ATOM 1269 O O . ALA A 1 160 ? 8.096 -17.169 1.228 1.00 95.00 160 ALA A O 1
ATOM 1270 N N . ALA A 1 161 ? 6.477 -15.827 2.009 1.00 96.19 161 ALA A N 1
ATOM 1271 C CA . ALA A 1 161 ? 5.363 -16.706 1.657 1.00 96.19 161 ALA A CA 1
ATOM 1272 C C . ALA A 1 161 ? 4.849 -16.516 0.221 1.00 96.19 161 ALA A C 1
ATOM 1274 O O . ALA A 1 161 ? 4.135 -17.389 -0.276 1.00 96.19 161 ALA A O 1
ATOM 1275 N N . LEU A 1 162 ? 5.166 -15.391 -0.423 1.00 94.94 162 LEU A N 1
ATOM 1276 C CA . LEU A 1 162 ? 4.738 -15.077 -1.785 1.00 94.94 162 LEU A CA 1
ATOM 1277 C C . LEU A 1 162 ? 5.775 -15.523 -2.827 1.00 94.94 162 LEU A C 1
ATOM 1279 O O . LEU A 1 162 ? 6.971 -15.590 -2.528 1.00 94.94 162 LEU A O 1
ATOM 1283 N N . PRO A 1 163 ? 5.339 -15.838 -4.061 1.00 88.50 163 PRO A N 1
ATOM 1284 C CA . PRO A 1 163 ? 6.259 -16.189 -5.131 1.00 88.50 163 PRO A CA 1
ATOM 1285 C C . PRO A 1 163 ? 7.192 -15.017 -5.448 1.00 88.50 163 PRO A C 1
ATOM 1287 O O . PRO A 1 163 ? 6.765 -13.866 -5.571 1.00 88.50 163 PRO A O 1
ATOM 1290 N N . ALA A 1 164 ? 8.479 -15.329 -5.610 1.00 86.62 164 ALA A N 1
ATOM 1291 C CA . ALA A 1 164 ? 9.485 -14.338 -5.961 1.00 86.62 164 ALA A CA 1
ATOM 1292 C C . ALA A 1 164 ? 9.162 -13.670 -7.306 1.00 86.62 164 ALA A C 1
ATOM 1294 O O . ALA A 1 164 ? 8.669 -14.309 -8.238 1.00 86.62 164 ALA A O 1
ATOM 1295 N N . ASN A 1 165 ? 9.498 -12.385 -7.414 1.00 87.81 165 ASN A N 1
ATOM 1296 C CA . ASN A 1 165 ? 9.358 -11.633 -8.652 1.00 87.81 165 ASN A CA 1
ATOM 1297 C C . ASN A 1 165 ? 10.153 -12.308 -9.795 1.00 87.81 165 ASN A C 1
ATOM 1299 O O . ASN A 1 165 ? 11.370 -12.478 -9.662 1.00 87.81 165 ASN A O 1
ATOM 1303 N N . PRO A 1 166 ? 9.518 -12.661 -10.929 1.00 83.62 166 PRO A N 1
ATOM 1304 C CA . PRO A 1 166 ? 10.191 -13.336 -12.042 1.00 83.62 166 PRO A CA 1
ATOM 1305 C C . PRO A 1 166 ? 11.245 -12.460 -12.736 1.00 83.62 166 PRO A C 1
ATOM 1307 O O . PRO A 1 166 ? 12.130 -12.981 -13.411 1.00 83.62 166 PRO A O 1
ATOM 1310 N N . SER A 1 167 ? 11.170 -11.136 -12.571 1.00 86.12 167 SER A N 1
ATOM 1311 C CA . SER A 1 167 ? 12.160 -10.184 -13.086 1.00 86.12 167 SER A CA 1
ATOM 1312 C C . SER A 1 167 ? 13.373 -10.028 -12.166 1.00 86.12 167 SER A C 1
ATOM 1314 O O . SER A 1 167 ? 14.337 -9.362 -12.550 1.00 86.12 167 SER A O 1
ATOM 1316 N N . ARG A 1 168 ? 13.368 -10.644 -10.972 1.00 81.56 168 ARG A N 1
ATOM 1317 C CA . ARG A 1 168 ? 14.526 -10.645 -10.075 1.00 81.56 168 ARG A CA 1
ATOM 1318 C C . ARG A 1 168 ? 15.652 -11.448 -10.724 1.00 81.56 168 ARG A C 1
ATOM 1320 O O . ARG A 1 168 ? 15.596 -12.671 -10.835 1.00 81.56 168 ARG A O 1
ATOM 1327 N N . ASN A 1 169 ? 16.691 -10.746 -11.162 1.00 68.25 169 ASN A N 1
ATOM 1328 C CA . ASN A 1 169 ? 17.858 -11.369 -11.766 1.00 68.25 169 ASN A CA 1
ATOM 1329 C C . ASN A 1 169 ? 18.691 -12.049 -10.653 1.00 68.25 169 ASN A C 1
ATOM 1331 O O . ASN A 1 169 ? 19.085 -11.364 -9.709 1.00 68.25 169 ASN A O 1
ATOM 1335 N N . PRO A 1 170 ? 19.009 -13.356 -10.721 1.00 52.12 170 PRO A N 1
ATOM 1336 C CA . PRO A 1 170 ? 19.756 -14.046 -9.659 1.00 52.12 170 PRO A CA 1
ATOM 1337 C C . PRO A 1 170 ? 21.234 -13.624 -9.561 1.00 52.12 170 PRO A C 1
ATOM 1339 O O . PRO A 1 170 ? 21.938 -14.024 -8.637 1.00 52.12 170 PRO A O 1
ATOM 1342 N N . SER A 1 171 ? 21.724 -12.804 -10.495 1.00 50.69 171 SER A N 1
ATOM 1343 C CA . SER A 1 171 ? 23.088 -12.280 -10.482 1.00 50.69 171 SER A CA 1
ATOM 1344 C C . SER A 1 171 ? 23.139 -10.919 -9.789 1.00 50.69 171 SER A C 1
ATOM 1346 O O . SER A 1 171 ? 23.123 -9.875 -10.439 1.00 50.69 171 SER A O 1
ATOM 1348 N N . GLY A 1 172 ? 23.242 -10.926 -8.461 1.00 48.22 172 GLY A N 1
ATOM 1349 C CA . GLY A 1 172 ? 23.591 -9.745 -7.675 1.00 48.22 172 GLY A CA 1
ATOM 1350 C C . GLY A 1 172 ? 25.028 -9.295 -7.953 1.00 48.22 172 GLY A C 1
ATOM 1351 O O . GLY A 1 172 ? 25.949 -9.675 -7.239 1.00 48.22 172 GLY A O 1
ATOM 1352 N N . LYS A 1 173 ? 25.225 -8.481 -8.993 1.00 43.22 173 LYS A N 1
ATOM 1353 C CA . LYS A 1 173 ? 26.379 -7.585 -9.140 1.00 43.22 173 LYS A CA 1
ATOM 1354 C C . LYS A 1 173 ? 25.910 -6.310 -9.830 1.00 43.22 173 LYS A C 1
ATOM 1356 O O . LYS A 1 173 ? 25.577 -6.361 -11.005 1.00 43.22 173 LYS A O 1
ATOM 1361 N N . GLY A 1 174 ? 25.886 -5.222 -9.053 1.00 43.69 174 GLY A N 1
ATOM 1362 C CA . GLY A 1 174 ? 25.836 -3.813 -9.457 1.00 43.69 174 GLY A CA 1
ATOM 1363 C C . GLY A 1 174 ? 25.051 -3.503 -10.727 1.00 43.69 174 GLY A C 1
ATOM 1364 O O . GLY A 1 174 ? 25.580 -3.650 -11.824 1.00 43.69 174 GLY A O 1
ATOM 1365 N N . SER A 1 175 ? 23.824 -3.011 -10.558 1.00 46.09 175 SER A N 1
ATOM 1366 C CA . SER A 1 175 ? 23.048 -2.385 -11.629 1.00 46.09 175 SER A CA 1
ATOM 1367 C C . SER A 1 175 ? 23.889 -1.294 -12.304 1.00 46.09 175 SER A C 1
ATOM 1369 O O . SER A 1 175 ? 24.146 -0.238 -11.728 1.00 46.09 175 SER A O 1
ATOM 1371 N N . GLY A 1 176 ? 24.383 -1.583 -13.506 1.00 43.34 176 GLY A N 1
ATOM 1372 C CA . GLY A 1 176 ? 24.859 -0.567 -14.430 1.00 43.34 176 GLY A CA 1
ATOM 1373 C C . GLY A 1 176 ? 23.641 0.087 -15.068 1.00 43.34 176 GLY A C 1
ATOM 1374 O O . GLY A 1 176 ? 22.782 -0.612 -15.603 1.00 43.34 176 GLY A O 1
ATOM 1375 N N . ASN A 1 177 ? 23.571 1.415 -14.988 1.00 49.28 177 ASN A N 1
ATOM 1376 C CA . ASN A 1 177 ? 22.545 2.245 -15.615 1.00 49.28 177 ASN A CA 1
ATOM 1377 C C . ASN A 1 177 ? 22.180 1.741 -17.031 1.00 49.28 177 ASN A C 1
ATOM 1379 O O . ASN A 1 177 ? 23.070 1.662 -17.880 1.00 49.28 177 ASN A O 1
ATOM 1383 N N . PRO A 1 178 ? 20.895 1.491 -17.348 1.00 50.59 178 PRO A N 1
ATOM 1384 C CA . PRO A 1 178 ? 20.476 1.147 -18.708 1.00 50.59 178 PRO A CA 1
ATOM 1385 C C . PRO A 1 178 ? 20.393 2.369 -19.641 1.00 50.59 178 PRO A C 1
ATOM 1387 O O . PRO A 1 178 ? 20.106 2.224 -20.826 1.00 50.59 178 PRO A O 1
ATOM 1390 N N . PHE A 1 179 ? 20.679 3.576 -19.146 1.00 45.62 179 PHE A N 1
ATOM 1391 C CA . PHE A 1 179 ? 20.700 4.791 -19.954 1.00 45.62 179 PHE A CA 1
ATOM 1392 C C . PHE A 1 179 ? 22.134 5.138 -20.357 1.00 45.62 179 PHE A C 1
ATOM 1394 O O . PHE A 1 179 ? 22.845 5.862 -19.660 1.00 45.62 179 PHE A O 1
ATOM 1401 N N . GLY A 1 180 ? 22.562 4.609 -21.504 1.00 34.78 180 GLY A N 1
ATOM 1402 C CA . GLY A 1 180 ? 23.742 5.097 -22.210 1.00 34.78 180 GLY A CA 1
ATOM 1403 C C . GLY A 1 180 ? 23.487 6.513 -22.717 1.00 34.78 180 GLY A C 1
ATOM 1404 O O . GLY A 1 180 ? 22.954 6.701 -23.807 1.00 34.78 180 GLY A O 1
ATOM 1405 N N . ILE A 1 181 ? 23.855 7.515 -21.924 1.00 44.34 181 ILE A N 1
ATOM 1406 C CA . ILE A 1 181 ? 23.996 8.886 -22.415 1.00 44.34 181 ILE A CA 1
ATOM 1407 C C . ILE A 1 181 ? 25.256 8.883 -23.295 1.00 44.34 181 ILE A C 1
ATOM 1409 O O . ILE A 1 181 ? 26.318 8.508 -22.791 1.00 44.34 181 ILE A O 1
ATOM 1413 N N . PRO A 1 182 ? 25.204 9.243 -24.591 1.00 37.31 182 PRO A N 1
ATOM 1414 C CA . PRO A 1 182 ? 26.425 9.391 -25.365 1.00 37.31 182 PRO A CA 1
ATOM 1415 C C . PRO A 1 182 ? 27.214 10.547 -24.751 1.00 37.31 182 PRO A C 1
ATOM 1417 O O . PRO A 1 182 ? 26.738 11.682 -24.728 1.00 37.31 182 PRO A O 1
ATOM 1420 N N . SER A 1 183 ? 28.398 10.251 -24.213 1.00 39.91 183 SER A N 1
ATOM 1421 C CA . SER A 1 183 ? 29.321 11.259 -23.702 1.00 39.91 183 SER A CA 1
ATOM 1422 C C . SER A 1 183 ? 29.612 12.269 -24.807 1.00 39.91 183 SER A C 1
ATOM 1424 O O . SER A 1 183 ? 30.370 11.995 -25.737 1.00 39.91 183 SER A O 1
ATOM 1426 N N . ILE A 1 184 ? 28.992 13.442 -24.713 1.00 36.59 184 ILE A N 1
ATOM 1427 C CA . ILE A 1 184 ? 29.395 14.618 -25.469 1.00 36.59 184 ILE A CA 1
ATOM 1428 C C . ILE A 1 184 ? 30.785 14.969 -24.942 1.00 36.59 184 ILE A C 1
ATOM 1430 O O . ILE A 1 184 ? 30.931 15.448 -23.819 1.00 36.59 184 ILE A O 1
ATOM 1434 N N . ILE A 1 185 ? 31.815 14.662 -25.728 1.00 36.50 185 ILE A N 1
ATOM 1435 C CA . ILE A 1 185 ? 33.181 15.102 -25.454 1.00 36.50 185 ILE A CA 1
ATOM 1436 C C . ILE A 1 185 ? 33.187 16.623 -25.630 1.00 36.50 185 ILE A C 1
ATOM 1438 O O . ILE A 1 185 ? 33.188 17.128 -26.751 1.00 36.50 185 ILE A O 1
ATOM 1442 N N . LEU A 1 186 ? 33.152 17.353 -24.518 1.00 35.84 186 LEU A N 1
ATOM 1443 C CA . LEU A 1 186 ? 33.563 18.753 -24.467 1.00 35.84 186 LEU A CA 1
ATOM 1444 C C . LEU A 1 186 ? 35.094 18.788 -24.626 1.00 35.84 186 LEU A C 1
ATOM 1446 O O . LEU A 1 186 ? 35.780 18.156 -23.822 1.00 35.84 186 LEU A O 1
ATOM 1450 N N . PRO A 1 187 ? 35.661 19.470 -25.638 1.00 34.97 187 PRO A N 1
ATOM 1451 C CA . PRO A 1 187 ? 37.101 19.669 -25.700 1.00 34.97 187 PRO A CA 1
ATOM 1452 C C . PRO A 1 187 ? 37.519 20.741 -24.683 1.00 34.97 187 PRO A C 1
ATOM 1454 O O . PRO A 1 187 ? 37.023 21.867 -24.716 1.00 34.97 187 PRO A O 1
ATOM 1457 N N . ASP A 1 188 ? 38.435 20.373 -23.788 1.00 38.12 188 ASP A N 1
ATOM 1458 C CA . ASP A 1 188 ? 39.097 21.287 -22.853 1.00 38.12 188 ASP A CA 1
ATOM 1459 C C . ASP A 1 188 ? 39.929 22.335 -23.626 1.00 38.12 188 ASP A C 1
ATOM 1461 O O . ASP A 1 188 ? 40.560 21.996 -24.639 1.00 38.12 188 ASP A O 1
ATOM 1465 N N . PRO A 1 189 ? 39.957 23.612 -23.203 1.00 40.50 189 PRO A N 1
ATOM 1466 C CA . PRO A 1 189 ? 40.684 24.649 -23.908 1.00 40.50 189 PRO A CA 1
ATOM 1467 C C . PRO A 1 189 ? 42.163 24.663 -23.499 1.00 40.50 189 PRO A C 1
ATOM 1469 O O . PRO A 1 189 ? 42.515 24.517 -22.335 1.00 40.50 189 PRO A O 1
ATOM 1472 N N . ALA A 1 190 ? 43.006 24.984 -24.481 1.00 35.59 190 ALA A N 1
ATOM 1473 C CA . ALA A 1 190 ? 44.414 25.368 -24.359 1.00 35.59 190 ALA A CA 1
ATOM 1474 C C . ALA A 1 190 ? 45.458 24.239 -24.256 1.00 35.59 190 ALA A C 1
ATOM 1476 O O . ALA A 1 190 ? 45.946 23.872 -23.192 1.00 35.59 190 ALA A O 1
ATOM 1477 N N . SER A 1 191 ? 45.962 23.827 -25.420 1.00 33.03 191 SER A N 1
ATOM 1478 C CA . SER A 1 191 ? 47.410 23.839 -25.692 1.00 33.03 191 SER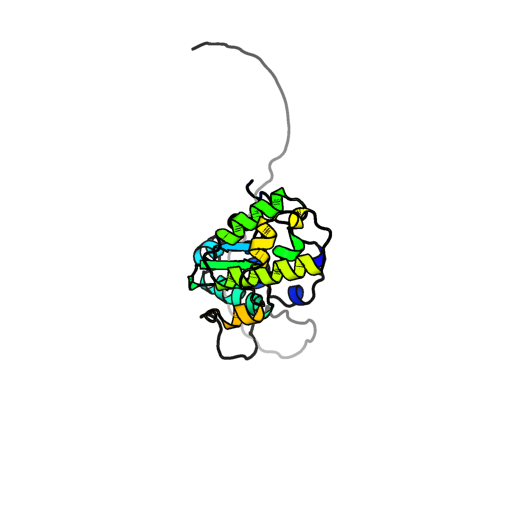 A CA 1
ATOM 1479 C C . SER A 1 191 ? 47.675 23.659 -27.192 1.00 33.03 191 SER A C 1
ATOM 1481 O O . SER A 1 191 ? 47.418 22.620 -27.784 1.00 33.03 191 SER A O 1
ATOM 1483 N N . ASN A 1 192 ? 48.198 24.713 -27.812 1.00 37.69 192 ASN A N 1
ATOM 1484 C CA . ASN A 1 192 ? 48.894 24.707 -29.104 1.00 37.69 192 ASN A CA 1
ATOM 1485 C C . ASN A 1 192 ? 50.318 25.251 -28.807 1.00 37.69 192 ASN A C 1
ATOM 1487 O O . ASN A 1 192 ? 50.456 25.908 -27.769 1.00 37.69 192 ASN A O 1
ATOM 1491 N N . PRO A 1 193 ? 51.356 25.114 -29.664 1.00 44.88 193 PRO A N 1
ATOM 1492 C CA . PRO A 1 193 ? 51.327 24.651 -31.053 1.00 44.88 193 PRO A CA 1
ATOM 1493 C C . PRO A 1 193 ? 52.494 23.729 -31.478 1.00 44.88 193 PRO A C 1
ATOM 1495 O O . PRO A 1 193 ? 53.515 23.634 -30.802 1.00 44.88 193 PRO A O 1
ATOM 1498 N N . SER A 1 194 ? 52.378 23.157 -32.685 1.00 31.36 194 SER A N 1
ATOM 1499 C CA . SER A 1 194 ? 53.416 23.083 -33.747 1.00 31.36 194 SER A CA 1
ATOM 1500 C C . SER A 1 194 ? 53.485 21.709 -34.423 1.00 31.36 194 SER A C 1
ATOM 1502 O O . SER A 1 194 ? 53.902 20.729 -33.821 1.00 31.36 194 SER A O 1
ATOM 1504 N N . GLY A 1 195 ? 53.167 21.659 -35.720 1.00 31.08 195 GLY A N 1
ATOM 1505 C CA . GLY A 1 195 ? 53.409 20.483 -36.560 1.00 31.08 195 GLY A CA 1
ATOM 1506 C C . GLY A 1 195 ? 52.704 20.566 -37.912 1.00 31.08 195 GLY A C 1
ATOM 1507 O O . GLY A 1 195 ? 51.539 20.216 -38.029 1.00 31.08 195 GLY A O 1
ATOM 1508 N N . ARG A 1 196 ? 53.415 21.076 -38.921 1.00 31.88 196 ARG A N 1
ATOM 1509 C CA . ARG A 1 196 ? 53.006 21.224 -40.331 1.00 31.88 196 ARG A CA 1
ATOM 1510 C C . ARG A 1 196 ? 52.489 19.917 -40.955 1.00 31.88 196 ARG A C 1
ATOM 1512 O O . ARG A 1 196 ? 53.117 18.882 -40.775 1.00 31.88 196 ARG A O 1
ATOM 1519 N N . GLY A 1 197 ? 51.490 20.011 -41.837 1.00 29.58 197 GLY A N 1
ATOM 1520 C CA . GLY A 1 197 ? 51.181 18.937 -42.788 1.00 29.58 197 GLY A CA 1
ATOM 1521 C C . GLY A 1 197 ? 49.859 19.114 -43.534 1.00 29.58 197 GLY A C 1
ATOM 1522 O O . GLY A 1 197 ? 48.817 18.702 -43.054 1.00 29.58 197 GLY A O 1
ATOM 1523 N N . SER A 1 198 ? 49.934 19.744 -44.703 1.00 32.16 198 SER A N 1
ATOM 1524 C CA . SER A 1 198 ? 48.885 19.931 -45.716 1.00 32.16 198 SER A CA 1
ATOM 1525 C C . SER A 1 198 ? 48.100 18.651 -46.063 1.00 32.16 198 SER A C 1
ATOM 1527 O O . SER A 1 198 ? 48.742 17.628 -46.269 1.00 32.16 198 SER A O 1
ATOM 1529 N N . VAL A 1 199 ? 46.764 18.715 -46.192 1.00 32.41 199 VAL A N 1
ATOM 1530 C CA . VAL A 1 199 ? 46.001 18.581 -47.463 1.00 32.41 199 VAL A CA 1
ATOM 1531 C C . VAL A 1 199 ? 44.481 18.705 -47.221 1.00 32.41 199 VAL A C 1
ATOM 1533 O O . VAL A 1 199 ? 43.932 18.107 -46.305 1.00 32.41 199 VAL A O 1
ATOM 1536 N N . ASN A 1 200 ? 43.804 19.470 -48.082 1.00 35.38 200 ASN A N 1
ATOM 1537 C CA . ASN A 1 200 ? 42.346 19.504 -48.286 1.00 35.38 200 ASN A CA 1
ATOM 1538 C C . ASN A 1 200 ? 42.081 18.935 -49.701 1.00 35.38 200 ASN A C 1
ATOM 1540 O O . ASN A 1 200 ? 42.966 19.090 -50.553 1.00 35.38 200 ASN A O 1
ATOM 1544 N N . PRO A 1 201 ? 40.919 18.319 -50.002 1.00 44.06 201 PRO A N 1
ATOM 1545 C CA . PRO A 1 201 ? 39.878 19.140 -50.629 1.00 44.06 201 PRO A CA 1
ATOM 1546 C C . PRO A 1 201 ? 38.407 18.764 -50.330 1.00 44.06 201 PRO A C 1
ATOM 1548 O O . PRO A 1 201 ? 38.025 17.601 -50.259 1.00 44.06 201 PRO A O 1
ATOM 1551 N N . SER A 1 202 ? 37.592 19.826 -50.321 1.00 30.55 202 SER A N 1
ATOM 1552 C CA . SER A 1 202 ? 36.224 19.970 -50.853 1.00 30.55 202 SER A CA 1
ATOM 1553 C C . SER A 1 202 ? 35.112 18.999 -50.440 1.00 30.55 202 SER A C 1
ATOM 1555 O O . SER A 1 202 ? 34.953 17.950 -51.054 1.00 30.55 202 SER A O 1
ATOM 1557 N N . VAL A 1 203 ? 34.182 19.496 -49.608 1.00 36.22 203 VAL A N 1
ATOM 1558 C CA . VAL A 1 203 ? 32.730 19.308 -49.812 1.00 36.22 203 VAL A CA 1
ATOM 1559 C C . VAL A 1 203 ? 31.976 20.604 -49.454 1.00 36.22 203 VAL A C 1
ATOM 1561 O O . VAL A 1 203 ? 32.228 21.241 -48.436 1.00 36.22 203 VAL A O 1
ATOM 1564 N N . THR A 1 204 ? 31.089 20.993 -50.362 1.00 35.81 204 THR A N 1
ATOM 1565 C CA . THR A 1 204 ? 30.201 22.164 -50.454 1.00 35.81 204 THR A CA 1
ATOM 1566 C C . THR A 1 204 ? 29.280 22.375 -49.233 1.00 35.81 204 THR A C 1
ATOM 1568 O O . THR A 1 204 ? 28.749 21.388 -48.726 1.00 35.81 204 THR A O 1
ATOM 1571 N N . PRO A 1 205 ? 28.983 23.617 -48.787 1.00 39.78 205 PRO A N 1
ATOM 1572 C CA . PRO A 1 205 ? 27.970 23.858 -47.756 1.00 39.78 205 PRO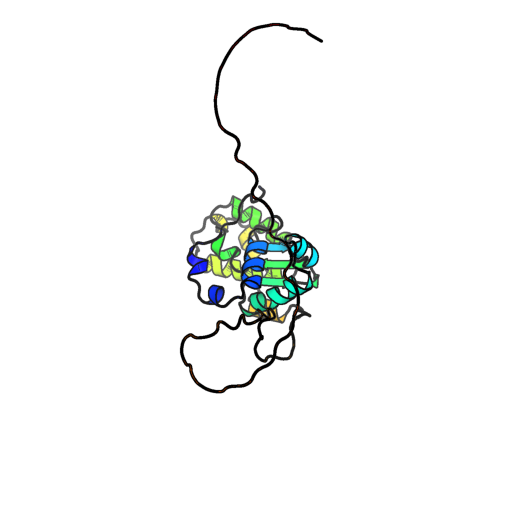 A CA 1
ATOM 1573 C C . PRO A 1 205 ? 26.545 24.000 -48.332 1.00 39.78 205 PRO A C 1
ATOM 1575 O O . PRO A 1 205 ? 26.341 24.559 -49.410 1.00 39.78 205 PRO A O 1
ATOM 1578 N N . ALA A 1 206 ? 25.560 23.495 -47.582 1.00 37.91 206 ALA A N 1
ATOM 1579 C CA . ALA A 1 206 ? 24.121 23.613 -47.835 1.00 37.91 206 ALA A CA 1
ATOM 1580 C C . ALA A 1 206 ? 23.578 25.031 -47.515 1.00 37.91 206 ALA A C 1
ATOM 1582 O O . ALA A 1 206 ? 24.180 25.737 -46.703 1.00 37.91 206 ALA A O 1
ATOM 1583 N N . PRO A 1 207 ? 22.457 25.469 -48.127 1.00 44.59 207 PRO A N 1
ATOM 1584 C CA . PRO A 1 207 ? 21.962 26.843 -48.009 1.00 44.59 207 PRO A CA 1
ATOM 1585 C C . PRO A 1 207 ? 21.206 27.146 -46.699 1.00 44.59 207 PRO A C 1
ATOM 1587 O O . PRO A 1 207 ? 20.458 26.324 -46.174 1.00 44.59 207 PRO A O 1
ATOM 1590 N N . THR A 1 208 ? 21.380 28.382 -46.223 1.00 41.59 208 THR A N 1
ATOM 1591 C CA . THR A 1 208 ? 20.730 29.034 -45.070 1.00 41.59 208 THR A CA 1
ATOM 1592 C C . THR A 1 208 ? 19.227 29.291 -45.293 1.00 41.59 208 THR A C 1
ATOM 1594 O O . THR A 1 208 ? 18.867 29.753 -46.377 1.00 41.59 208 THR A O 1
ATOM 1597 N N . PRO A 1 209 ? 18.339 29.108 -44.292 1.00 44.00 209 PRO A N 1
ATOM 1598 C CA . PRO A 1 209 ? 16.948 29.558 -44.384 1.00 44.00 209 PRO A CA 1
ATOM 1599 C C . PRO A 1 209 ? 16.776 31.064 -44.085 1.00 44.00 209 PRO A C 1
ATOM 1601 O O . PRO A 1 209 ? 17.398 31.626 -43.185 1.00 44.00 209 PRO A O 1
ATOM 1604 N N . THR A 1 210 ? 15.903 31.704 -44.866 1.00 43.03 210 THR A N 1
ATOM 1605 C CA . THR A 1 210 ? 15.499 33.123 -44.839 1.00 43.03 210 THR A CA 1
ATOM 1606 C C . THR A 1 210 ? 14.646 33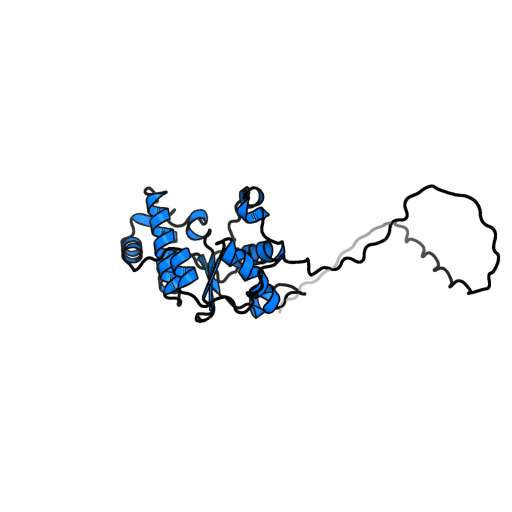.484 -43.605 1.00 43.03 210 THR A C 1
ATOM 1608 O O . THR A 1 210 ? 13.809 32.674 -43.206 1.00 43.03 210 THR A O 1
ATOM 1611 N N . PRO A 1 211 ? 14.771 34.693 -43.014 1.00 42.59 211 PRO A N 1
ATOM 1612 C CA . PRO A 1 211 ? 13.889 35.141 -41.932 1.00 42.59 211 PRO A CA 1
ATOM 1613 C C . PRO A 1 211 ? 12.505 35.596 -42.439 1.00 42.59 211 PRO A C 1
ATOM 1615 O O . PRO A 1 211 ? 12.392 36.271 -43.460 1.00 42.59 211 PRO A O 1
ATOM 1618 N N . SER A 1 212 ? 11.455 35.253 -41.685 1.00 42.94 212 SER A N 1
ATOM 1619 C CA . SER A 1 212 ? 10.061 35.672 -41.911 1.00 42.94 212 SER A CA 1
ATOM 1620 C C . SER A 1 212 ? 9.762 37.002 -41.190 1.00 42.94 212 SER A C 1
ATOM 1622 O O . SER A 1 212 ? 10.222 37.171 -40.060 1.00 42.94 212 SER A O 1
ATOM 1624 N N . PRO A 1 213 ? 8.999 37.946 -41.780 1.00 46.44 213 PRO A N 1
ATOM 1625 C CA . PRO A 1 213 ? 8.691 39.229 -41.145 1.00 46.44 213 PRO A CA 1
ATOM 1626 C C . PRO A 1 213 ? 7.529 39.151 -40.135 1.00 46.44 213 PRO A C 1
ATOM 1628 O O . PRO A 1 213 ? 6.578 38.389 -40.305 1.00 46.44 213 PRO A O 1
ATOM 1631 N N . SER A 1 214 ? 7.626 39.981 -39.092 1.00 44.41 214 SER A N 1
ATOM 1632 C CA . SER A 1 214 ? 6.653 40.185 -38.007 1.00 44.41 214 SER A CA 1
ATOM 1633 C C . SER A 1 214 ? 5.334 40.826 -38.472 1.00 44.41 214 SER A C 1
ATOM 1635 O O . SER A 1 214 ? 5.377 41.720 -39.319 1.00 44.41 214 SER A O 1
ATOM 1637 N N . PRO A 1 215 ? 4.177 40.502 -37.860 1.00 44.88 215 PRO A N 1
ATOM 1638 C CA . PRO A 1 215 ? 2.968 41.308 -37.993 1.00 44.88 215 PRO A CA 1
ATOM 1639 C C . PRO A 1 215 ? 2.890 42.415 -36.928 1.00 44.88 215 PRO A C 1
ATOM 1641 O O . PRO A 1 215 ? 3.110 42.197 -35.736 1.00 44.88 215 PRO A O 1
ATOM 1644 N N . SER A 1 216 ? 2.565 43.613 -37.402 1.00 37.66 216 SER A N 1
ATOM 1645 C CA . SER A 1 216 ? 2.300 44.846 -36.664 1.00 37.66 216 SER A CA 1
ATOM 1646 C C . SER A 1 216 ? 0.882 44.884 -36.077 1.00 37.66 216 SER A C 1
ATOM 1648 O O . SER A 1 216 ? -0.082 44.426 -36.686 1.00 37.66 216 SER A O 1
ATOM 1650 N N . SER A 1 217 ? 0.763 45.483 -34.892 1.00 40.38 217 SER A N 1
ATOM 1651 C CA . SER A 1 217 ? -0.486 45.714 -34.157 1.00 40.38 217 SER A CA 1
ATOM 1652 C C . SER A 1 217 ? -1.104 47.083 -34.480 1.00 40.38 217 SER A C 1
ATOM 1654 O O . SER A 1 217 ? -0.389 48.082 -34.491 1.00 40.38 217 SER A O 1
ATOM 1656 N N . SER A 1 218 ? -2.426 47.150 -34.671 1.00 35.56 218 SER A N 1
ATOM 1657 C CA . SER A 1 218 ? -3.358 48.247 -34.284 1.00 35.56 218 SER A CA 1
ATOM 1658 C C . SER A 1 218 ? -4.740 47.943 -34.901 1.00 35.56 218 SER A C 1
ATOM 1660 O O . SER A 1 218 ? -4.825 47.649 -36.084 1.00 35.56 218 SER A O 1
ATOM 1662 N N . ALA A 1 219 ? -5.808 47.688 -34.136 1.00 36.88 219 ALA A N 1
ATOM 1663 C CA . ALA A 1 219 ? -6.617 48.554 -33.261 1.00 36.88 219 ALA A CA 1
ATOM 1664 C C . ALA A 1 219 ? -7.719 49.347 -34.004 1.00 36.88 219 ALA A C 1
ATOM 1666 O O . ALA A 1 219 ? -7.421 50.150 -34.880 1.00 36.88 219 ALA A O 1
ATOM 1667 N N . GLY A 1 220 ? -8.974 49.162 -33.560 1.00 32.69 220 GLY A N 1
ATOM 1668 C CA . GLY A 1 220 ? -10.107 50.085 -33.759 1.00 32.69 220 GLY A CA 1
ATOM 1669 C C . GLY A 1 220 ? -11.422 49.397 -34.173 1.00 32.69 220 GLY A C 1
ATOM 1670 O O . GLY A 1 220 ? -11.508 48.928 -35.297 1.00 32.69 220 GLY A O 1
ATOM 1671 N N . THR A 1 221 ? -12.364 49.145 -33.240 1.00 35.00 221 THR A N 1
ATOM 1672 C CA . THR A 1 221 ? -13.686 49.834 -33.052 1.00 35.00 221 THR A CA 1
ATOM 1673 C C . THR A 1 221 ? -14.607 49.820 -34.287 1.00 35.00 221 THR A C 1
ATOM 1675 O O . THR A 1 221 ? -14.158 50.166 -35.364 1.00 35.00 221 THR A O 1
ATOM 1678 N N . SER A 1 222 ? -15.905 49.487 -34.254 1.00 36.34 222 SER A N 1
ATOM 1679 C CA . SER A 1 222 ? -16.960 49.680 -33.243 1.00 36.34 222 SER A CA 1
ATOM 1680 C C . SER A 1 222 ? -18.280 49.000 -33.690 1.00 36.34 222 SER A C 1
ATOM 1682 O O . SER A 1 222 ? -18.500 48.875 -34.888 1.00 36.34 222 SER A O 1
ATOM 1684 N N . SER A 1 223 ? -19.134 48.662 -32.710 1.00 37.44 223 SER A N 1
ATOM 1685 C CA . SER A 1 223 ? -20.620 48.718 -32.657 1.00 37.44 223 SER A CA 1
ATOM 1686 C C . SER A 1 223 ? -21.502 48.206 -33.817 1.00 37.44 223 SER A C 1
ATOM 1688 O O . SER A 1 223 ? -21.422 48.716 -34.924 1.00 37.44 223 SER A O 1
ATOM 1690 N N . ASP A 1 224 ? -22.490 47.347 -33.514 1.00 39.34 224 ASP A N 1
ATOM 1691 C CA . ASP A 1 224 ? -23.911 47.732 -33.300 1.00 39.34 224 ASP A CA 1
ATOM 1692 C C . ASP A 1 224 ? -24.929 46.592 -33.602 1.00 39.34 224 ASP A C 1
ATOM 1694 O O . ASP A 1 224 ? -24.814 45.872 -34.586 1.00 39.34 224 ASP A O 1
ATOM 1698 N N . GLN A 1 225 ? -25.893 46.466 -32.679 1.00 39.09 225 GLN A N 1
ATOM 1699 C CA . GLN A 1 225 ? -27.286 45.957 -32.696 1.00 39.09 225 GLN A CA 1
ATOM 1700 C C . GLN A 1 225 ? -27.853 44.875 -33.653 1.00 39.09 225 GLN A C 1
ATOM 1702 O O . GLN A 1 225 ? -27.690 44.906 -34.865 1.00 39.09 225 GLN A O 1
ATOM 1707 N N . GLY A 1 226 ? -28.769 44.068 -33.076 1.00 33.47 226 GLY A N 1
ATOM 1708 C CA . GLY A 1 226 ? -29.962 43.496 -33.743 1.00 33.47 226 GLY A CA 1
ATOM 1709 C C . GLY A 1 226 ? -30.240 42.024 -33.383 1.00 33.47 226 GLY A C 1
ATOM 1710 O O . GLY A 1 226 ? -29.448 41.170 -33.747 1.00 33.47 226 GLY A O 1
ATOM 1711 N N . LEU A 1 227 ? -31.218 41.715 -32.508 1.00 37.62 227 LEU A N 1
ATOM 1712 C CA . LEU A 1 227 ? -32.561 41.153 -32.832 1.00 37.62 227 LEU A CA 1
ATOM 1713 C C . LEU A 1 227 ? -32.486 39.720 -33.442 1.00 37.62 227 LEU A C 1
ATOM 1715 O O . LEU A 1 227 ? -31.819 39.527 -34.440 1.00 37.62 227 LEU A O 1
ATOM 1719 N N . GLU A 1 228 ? -33.067 38.634 -32.914 1.00 43.41 228 GLU A N 1
ATOM 1720 C CA . GLU A 1 228 ? -34.489 38.374 -32.639 1.00 43.41 228 GLU A CA 1
ATOM 1721 C C . GLU A 1 228 ? -34.716 37.082 -31.812 1.00 43.41 228 GLU A C 1
ATOM 1723 O O . GLU A 1 228 ? -33.909 36.154 -31.790 1.00 43.41 228 GLU A O 1
ATOM 1728 N N . LYS A 1 229 ? -35.896 37.027 -31.179 1.00 47.56 229 LYS A N 1
ATOM 1729 C CA . LYS A 1 229 ? -36.566 35.854 -30.588 1.00 47.56 229 LYS A CA 1
ATOM 1730 C C . LYS A 1 229 ? -37.127 34.897 -31.658 1.00 47.56 229 LYS A C 1
ATOM 1732 O O . LYS A 1 229 ? -37.655 35.374 -32.654 1.00 47.56 229 LYS A O 1
ATOM 1737 N N . ARG A 1 230 ? -37.224 33.596 -31.335 1.00 44.84 230 ARG A N 1
ATOM 1738 C CA . ARG A 1 230 ? -38.335 32.643 -31.648 1.00 44.84 230 ARG A CA 1
ATOM 1739 C C . ARG A 1 230 ? -37.983 31.290 -31.000 1.00 44.84 230 ARG A C 1
ATOM 1741 O O . ARG A 1 230 ? -36.913 30.771 -31.267 1.00 44.84 230 ARG A O 1
ATOM 1748 N N . VAL A 1 231 ? -38.638 30.849 -29.922 1.00 51.06 231 VAL A N 1
ATOM 1749 C CA . VAL A 1 231 ? -39.910 30.090 -29.835 1.00 51.06 231 VAL A CA 1
ATOM 1750 C C . VAL A 1 231 ? -39.976 28.895 -30.790 1.00 51.06 231 VAL A C 1
ATOM 1752 O O . VAL A 1 231 ? -40.033 29.077 -32.005 1.00 51.06 231 VAL A O 1
ATOM 1755 N N . GLY A 1 232 ? -40.037 27.711 -30.178 1.00 51.56 232 GLY A N 1
ATOM 1756 C CA . GLY A 1 232 ? -40.229 26.383 -30.750 1.00 51.56 232 GLY A CA 1
ATOM 1757 C C . GLY A 1 232 ? -39.949 25.354 -29.670 1.00 51.56 232 GLY A C 1
ATOM 1758 O O . GLY A 1 2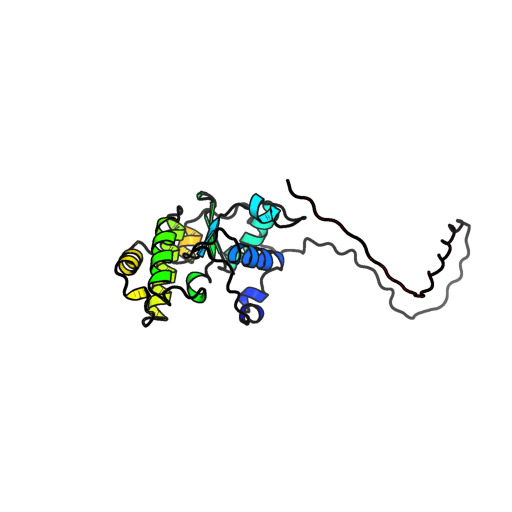32 ? -38.766 24.979 -29.556 1.00 51.56 232 GLY A O 1
#

Sequence (232 aa):
MARDHARIRLDIWTDDDWRELSSGAQWLYMRLLSDGTTSFAGVADWRPARIAAATADLTARDVEMYAVELEDGRFILPDRDSEEVMVRSFVKHDGLMRSPNVAAAFVKAHAAIASRVLRAVVVDQVTRLQEAQPDLKGWTRSEVQRVLSKRSMTFEEGLAALPANPSRNPSGKGSGNPFGIPSIILPDPASNPSGRGSVNPSVTPAPTPTPSPSPSSSAGTSSDQGLEKRVG

pLDDT: mean 79.17, std 24.68, range [29.58, 98.38]

Secondary structure (DSSP, 8-state):
----S----GGGGG-HHHHTS-HHHHHHHHHHHT-TT--TTSEEE--HHHHHTTSSS--HHHHHHHHHHHHHTTSEEEETTTTEEEEHHHHHHS-TTSSHHHHHHHHHHHHH---HHHHHHHHHHHHHHHHH-TT-GGGG-HHHHHHHTS----HHHHHHHSPPPTT--S--S----S-------PPPP--------------PPPPPPPPPPPPPP---------------

Organism: NCBI:txid1138585

Foldseek 3Di:
DFDPFFDDDPCCVVDPLSVPADPLLNVLLVLLRGDSQQFLLQKGFQDLQVSQVVDPDDHSLSSLVSVVSCLVSLQKQDQVVQRMMHGLCSLQPVCQLQELVSLVSNLVVLVVDPDPLSSQQSLVSNVVNCVVCVPRNNVPDPSNVVSNPDHHDHSVRSNVVGDDRPSPDPDPDDDDDPDPDPPPDDDDDDDDDDDDDDDDDDDDDDDDDDDDDDDDDDDDDDDDDDDDDDDD